Protein AF-A0A7S1ME91-F1 (afdb_monomer_lite)

Organism: Neobodo designis (NCBI:txid312471)

InterPro domains:
  IPR052744 Glycerol-3-phosphate O-acyltransferase [PTHR31605] (1-241)

Secondary structure (DSSP, 8-state):
-HHHHHHHHHTT----B--EEEEES-TTSTT--EEEEE---B---HHHHHHHHH-HHHHHHHHHHHHHHHHHTTS---SSHHHHHHHHHHHHHHSPTT----HHHHHHHHHHHHHHHHHTTT-HHHHHHHHHHHHHHHHHHHTT--HHHHHHHGGGB-TTS-B-HHHHHHHHHHHHHHHHHHHHHHHHHHHHHHHHHHHHHHHHHHHHHHHHT-TT-S--HHHHHHHHHHHHHHHHHHHHHH-

Radius of gyration: 26.15 Å; chains: 1; bounding box: 70×30×72 Å

pLDDT: mean 87.38, std 7.25, range [63.38, 95.81]

Sequence (243 aa):
VALFTLGAAERGVQAQIVPVGLTYFYGHKFRSRAHIEFGKPSFAPSHIVEKFTTDKRTATGDLLKILDTNLRSVTINVADWATLKFLHNFRRLYQPPGLLLETGHYLAITRRLANIIEDRAEEADLQEFRERVENYSDFCSALFVRDSQAATLSGLVDAQGRLSGVSLRLLCRRVAMLSVLTIVLLPFLCVCGPIGILCHVLAEAHAKTALSASSVKVVAADVKASYKMVLAFVIVPLVFAAV

Foldseek 3Di:
DLLVQLVCVLVVHWDKDWQKAKDWPCVLDDPGDIDIDIFDIDTQDPVLSVVCVVPVPVSSVVVVVVSVVRNLQRYQDADDPLLVVLLVQVLVVPDDPPDDDDPVVSVNSSSVVRVVCVVCVPPPVVVVVSVVSVVVVVVCVVVVHDPVCVVVVVVQAPPVRHGDPVNVVVVVVVVVVVVVVCVVCVVVCVLCVVLQVVLQVVLVVVQVVVVVVDPPDPGSSVSSVVSSVVSCVPVVVVSVVVD

Structure (mmCIF, N/CA/C/O backbone):
data_AF-A0A7S1ME91-F1
#
_entry.id   AF-A0A7S1ME91-F1
#
loop_
_atom_site.group_PDB
_atom_site.id
_atom_site.type_symbol
_atom_site.label_atom_id
_atom_site.label_alt_id
_atom_site.label_comp_id
_atom_site.label_asym_id
_atom_site.label_entity_id
_atom_site.label_seq_id
_atom_site.pdbx_PDB_ins_code
_atom_site.Cartn_x
_atom_site.Cartn_y
_atom_site.Cartn_z
_atom_site.occupancy
_atom_site.B_iso_or_equiv
_atom_site.auth_seq_id
_atom_site.auth_comp_id
_atom_site.auth_asym_id
_atom_site.auth_atom_id
_atom_site.pdbx_PDB_model_num
ATOM 1 N N . VAL A 1 1 ? -22.022 -2.150 12.278 1.00 86.56 1 VAL A N 1
ATOM 2 C CA . VAL A 1 1 ? -21.385 -3.104 13.221 1.00 86.56 1 VAL A CA 1
ATOM 3 C C . VAL A 1 1 ? -21.759 -2.775 14.658 1.00 86.56 1 VAL A C 1
ATOM 5 O O . VAL A 1 1 ? -22.554 -3.518 15.205 1.00 86.56 1 VAL A O 1
ATOM 8 N N . ALA A 1 2 ? -21.319 -1.639 15.219 1.00 90.38 2 ALA A N 1
ATOM 9 C CA . ALA A 1 2 ? -21.571 -1.278 16.624 1.00 90.38 2 ALA A CA 1
ATOM 10 C C . ALA A 1 2 ? -23.042 -1.414 17.073 1.00 90.38 2 ALA A C 1
ATOM 12 O O . ALA A 1 2 ? -23.319 -2.074 18.067 1.00 90.38 2 ALA A O 1
ATOM 13 N N . LEU A 1 3 ? -23.989 -0.876 16.298 1.00 92.88 3 LEU A N 1
ATOM 14 C CA . LEU A 1 3 ? -25.420 -0.938 16.624 1.00 92.88 3 LEU A CA 1
ATOM 15 C C . LEU A 1 3 ? -25.989 -2.370 16.604 1.00 92.88 3 LEU A C 1
ATOM 17 O O . LEU A 1 3 ? -26.820 -2.713 17.438 1.00 92.88 3 LEU A O 1
ATOM 21 N N . PHE A 1 4 ? -25.509 -3.221 15.690 1.00 93.38 4 PHE A N 1
ATOM 22 C CA . PHE A 1 4 ? -25.899 -4.633 15.640 1.00 93.38 4 PHE A CA 1
ATOM 23 C C . PHE A 1 4 ? -25.334 -5.408 16.828 1.00 93.38 4 PHE A C 1
ATOM 25 O O . PHE A 1 4 ? -26.048 -6.199 17.432 1.00 93.38 4 PHE A O 1
ATOM 32 N N . THR A 1 5 ? -24.074 -5.159 17.193 1.00 93.56 5 THR A N 1
ATOM 33 C CA . THR A 1 5 ? -23.442 -5.830 18.331 1.00 93.56 5 THR A CA 1
ATOM 34 C C . THR A 1 5 ? -24.097 -5.430 19.653 1.00 93.56 5 THR A C 1
ATOM 36 O O . THR A 1 5 ? -24.424 -6.307 20.446 1.00 93.56 5 THR A O 1
ATOM 39 N N . LEU A 1 6 ? -24.343 -4.134 19.877 1.00 93.31 6 LEU A N 1
ATOM 40 C CA . LEU A 1 6 ? -25.016 -3.655 21.091 1.00 93.31 6 LEU A CA 1
ATOM 41 C C . LEU A 1 6 ? -26.468 -4.136 21.157 1.00 93.31 6 LEU A C 1
ATOM 43 O O . LEU A 1 6 ? -26.893 -4.630 22.194 1.00 93.31 6 LEU A O 1
ATOM 47 N N . GLY A 1 7 ? -27.203 -4.085 20.042 1.00 92.75 7 GLY A N 1
ATOM 48 C CA . GLY A 1 7 ? -28.577 -4.588 19.989 1.00 92.75 7 GLY A CA 1
ATOM 49 C C . GLY A 1 7 ? -28.690 -6.108 20.172 1.00 92.75 7 GLY A C 1
ATOM 50 O O . GLY A 1 7 ? -29.702 -6.585 20.684 1.00 92.75 7 GLY A O 1
ATOM 51 N N . ALA A 1 8 ? -27.680 -6.882 19.766 1.00 93.31 8 ALA A N 1
ATOM 52 C CA . ALA A 1 8 ? -27.606 -8.310 20.073 1.00 93.31 8 ALA A CA 1
ATOM 53 C C . ALA A 1 8 ? -27.307 -8.539 21.564 1.00 93.31 8 ALA A C 1
ATOM 55 O O . ALA A 1 8 ? -27.987 -9.338 22.208 1.00 93.31 8 ALA A O 1
ATOM 56 N N . ALA A 1 9 ? -26.356 -7.785 22.125 1.00 92.38 9 ALA A N 1
ATOM 57 C CA . ALA A 1 9 ? -25.959 -7.898 23.525 1.00 92.38 9 ALA A CA 1
ATOM 58 C C . ALA A 1 9 ? -27.091 -7.516 24.496 1.00 92.38 9 ALA A C 1
ATOM 60 O O . ALA A 1 9 ? -27.285 -8.208 25.491 1.00 92.38 9 ALA A O 1
ATOM 61 N N . GLU A 1 10 ? -27.891 -6.494 24.171 1.00 91.75 10 GLU A N 1
ATOM 62 C CA . GLU A 1 10 ? -29.107 -6.106 24.912 1.00 91.75 10 GLU A CA 1
ATOM 63 C C . GLU A 1 10 ? -30.125 -7.260 25.003 1.00 91.75 10 GLU A C 1
ATOM 65 O O . GLU A 1 10 ? -30.831 -7.406 25.996 1.00 91.75 10 GLU A O 1
ATOM 70 N N . ARG A 1 11 ? -30.164 -8.131 23.987 1.00 92.75 11 ARG A N 1
ATOM 71 C CA . ARG A 1 11 ? -31.031 -9.321 23.930 1.00 92.75 11 ARG A CA 1
ATOM 72 C C . ARG A 1 11 ? -30.376 -10.577 24.520 1.00 92.75 11 ARG A C 1
ATOM 74 O O . ARG A 1 11 ? -30.881 -11.677 24.312 1.00 92.75 11 ARG A O 1
ATOM 81 N N . GLY A 1 12 ? -29.244 -10.436 25.209 1.00 90.69 12 GLY A N 1
ATOM 82 C CA . GLY A 1 12 ? -28.504 -11.548 25.811 1.00 90.69 12 GLY A CA 1
ATOM 83 C C . GLY A 1 12 ? -27.612 -12.333 24.842 1.00 90.69 12 GLY A C 1
ATOM 84 O O . GLY A 1 12 ? -27.066 -13.365 25.226 1.00 90.69 12 GLY A O 1
ATOM 85 N N . VAL A 1 13 ? -27.424 -11.864 23.602 1.00 92.94 13 VAL A N 1
ATOM 86 C CA . VAL A 1 13 ? -26.561 -12.518 22.604 1.00 92.94 13 VAL A CA 1
ATOM 87 C C . VAL A 1 13 ? -25.244 -11.756 22.470 1.00 92.94 13 VAL A C 1
ATOM 89 O O . VAL A 1 13 ? -25.184 -10.678 21.879 1.00 92.94 13 VAL A O 1
ATOM 92 N N . GLN A 1 14 ? -24.151 -12.327 22.978 1.00 90.00 14 GLN A N 1
ATOM 93 C CA . GLN A 1 14 ? -22.823 -11.726 22.832 1.00 90.00 14 GLN A CA 1
ATOM 94 C C . GLN A 1 14 ? -22.248 -11.989 21.434 1.00 90.00 14 GLN A C 1
ATOM 96 O O . GLN A 1 14 ? -21.797 -13.090 21.124 1.00 90.00 14 GLN A O 1
ATOM 101 N N . ALA A 1 15 ? -22.240 -10.960 20.585 1.00 91.69 15 ALA A N 1
ATOM 102 C CA . ALA A 1 15 ? -21.617 -11.029 19.267 1.00 91.69 15 ALA A CA 1
ATOM 103 C C . ALA A 1 15 ? -20.107 -10.757 19.353 1.00 91.69 15 ALA A C 1
ATOM 105 O O . ALA A 1 15 ? -19.679 -9.704 19.832 1.00 91.69 15 ALA A O 1
ATOM 106 N N . GLN A 1 16 ? -19.306 -11.695 18.848 1.00 93.44 16 GLN A N 1
ATOM 107 C CA . GLN A 1 16 ? -17.859 -11.541 18.736 1.00 93.44 16 GLN A CA 1
ATOM 108 C C . GLN A 1 16 ? -17.510 -10.654 17.534 1.00 93.44 16 GLN A C 1
ATOM 110 O O . GLN A 1 16 ? -17.995 -10.869 16.423 1.00 93.44 16 GLN A O 1
ATOM 115 N N . ILE A 1 17 ? -16.653 -9.658 17.749 1.00 94.69 17 ILE A N 1
ATOM 116 C CA . ILE A 1 17 ? -16.200 -8.718 16.724 1.00 94.69 17 ILE A CA 1
ATOM 117 C C . ILE A 1 17 ? -14.723 -8.971 16.441 1.00 94.69 17 ILE A C 1
ATOM 119 O O . ILE A 1 17 ? -13.888 -8.863 17.340 1.00 94.69 17 ILE A O 1
ATOM 123 N N . VAL A 1 18 ? -14.391 -9.264 15.184 1.00 95.81 18 VAL A N 1
ATOM 124 C CA . VAL A 1 18 ? -13.009 -9.465 14.731 1.00 95.81 18 VAL A CA 1
ATOM 125 C C . VAL A 1 18 ? -12.628 -8.319 13.791 1.00 95.81 18 VAL A C 1
ATOM 127 O O . VAL A 1 18 ? -13.266 -8.173 12.746 1.00 95.81 18 VAL A O 1
ATOM 130 N N . PRO A 1 19 ? -11.630 -7.482 14.131 1.00 95.31 19 PRO A N 1
ATOM 131 C CA . PRO A 1 19 ? -11.131 -6.470 13.209 1.00 95.31 19 PRO A CA 1
ATOM 132 C C . PRO A 1 19 ? -10.377 -7.156 12.064 1.00 95.31 19 PRO A C 1
ATOM 134 O O . PRO A 1 19 ? -9.552 -8.042 12.296 1.00 95.31 19 PRO A O 1
ATOM 137 N N . VAL A 1 20 ? -10.660 -6.744 10.829 1.00 95.38 20 VAL A N 1
ATOM 138 C CA . VAL A 1 20 ? -10.042 -7.314 9.626 1.00 95.38 20 VAL A CA 1
ATOM 139 C C . VAL A 1 20 ? -9.335 -6.208 8.858 1.00 95.38 20 VAL A C 1
ATOM 141 O O . VAL A 1 20 ? -9.966 -5.247 8.419 1.00 95.38 20 VAL A O 1
ATOM 144 N N . GLY A 1 21 ? -8.022 -6.353 8.703 1.00 93.25 21 GLY A N 1
ATOM 145 C CA . GLY A 1 21 ? -7.185 -5.484 7.886 1.00 93.25 21 GLY A CA 1
ATOM 146 C C . GLY A 1 21 ? -7.031 -6.061 6.484 1.00 93.25 21 GLY A C 1
ATOM 147 O O . GLY A 1 21 ? -6.711 -7.238 6.324 1.00 93.25 21 GLY A O 1
ATOM 148 N N . LEU A 1 22 ? -7.236 -5.232 5.461 1.00 92.69 22 LEU A N 1
ATOM 149 C CA . LEU A 1 22 ? -7.062 -5.612 4.061 1.00 92.69 22 LEU A CA 1
ATOM 150 C C . LEU A 1 22 ? -6.036 -4.689 3.408 1.00 92.69 22 LEU A C 1
ATOM 152 O O . LEU A 1 22 ? -6.291 -3.500 3.225 1.00 92.69 22 LEU A O 1
ATOM 156 N N . THR A 1 23 ? -4.881 -5.240 3.036 1.00 89.94 23 THR A N 1
ATOM 157 C CA . THR A 1 23 ? -3.809 -4.468 2.394 1.00 89.94 23 THR A CA 1
ATOM 158 C C . THR A 1 23 ? -3.590 -4.922 0.957 1.00 89.94 23 THR A C 1
ATOM 160 O O . THR A 1 23 ? -3.200 -6.063 0.703 1.00 89.94 23 THR A O 1
ATOM 163 N N . TYR A 1 24 ? -3.791 -4.005 0.010 1.00 88.00 24 TYR A N 1
ATOM 164 C CA . TYR A 1 24 ? -3.507 -4.217 -1.409 1.00 88.00 24 TYR A CA 1
ATOM 165 C C . TYR A 1 24 ? -2.111 -3.705 -1.769 1.00 88.00 24 TYR A C 1
ATOM 167 O O . TYR A 1 24 ? -1.823 -2.522 -1.609 1.00 88.00 24 TYR A O 1
ATOM 175 N N . PHE A 1 25 ? -1.259 -4.558 -2.343 1.00 81.88 25 PHE A N 1
ATOM 176 C CA . PHE A 1 25 ? 0.072 -4.124 -2.805 1.00 81.88 25 PHE A CA 1
ATOM 177 C C . PHE A 1 25 ? 0.004 -3.321 -4.104 1.00 8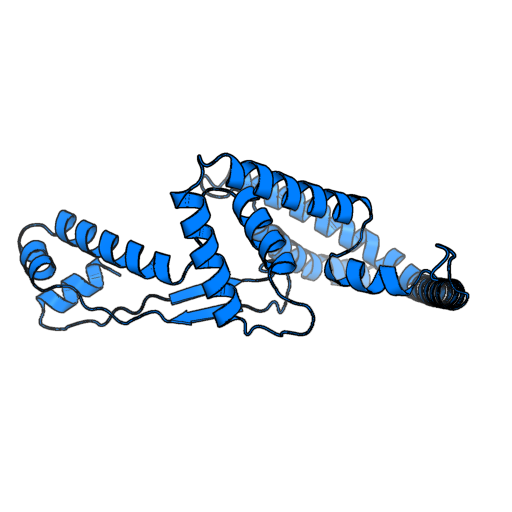1.88 25 PHE A C 1
ATOM 179 O O . PHE A 1 25 ? 0.740 -2.357 -4.295 1.00 81.88 25 PHE A O 1
ATOM 186 N N . TYR A 1 26 ? -0.879 -3.738 -5.014 1.00 80.50 26 TYR A N 1
ATOM 187 C CA . TYR A 1 26 ? -1.052 -3.119 -6.325 1.00 80.50 26 TYR A CA 1
ATOM 188 C C . TYR A 1 26 ? -2.531 -3.122 -6.710 1.00 80.50 26 TYR A C 1
ATOM 190 O O . TYR A 1 26 ? -2.913 -3.803 -7.655 1.00 80.50 26 TYR A O 1
ATOM 198 N N . GLY A 1 27 ? -3.367 -2.363 -5.993 1.00 77.56 27 GLY A N 1
ATOM 199 C CA . GLY A 1 27 ? -4.826 -2.371 -6.200 1.00 77.56 27 GLY A CA 1
ATOM 200 C C . GLY A 1 27 ? -5.276 -2.059 -7.637 1.00 77.56 27 GLY A C 1
ATOM 201 O O . GLY A 1 27 ? -6.333 -2.502 -8.061 1.00 77.56 27 GLY A O 1
ATOM 202 N N . HIS A 1 28 ? -4.443 -1.367 -8.419 1.00 72.38 28 HIS A N 1
ATOM 203 C CA . HIS A 1 28 ? -4.699 -1.056 -9.828 1.00 72.38 28 HIS A CA 1
ATOM 204 C C . HIS A 1 28 ? -4.291 -2.170 -10.812 1.00 72.38 28 HIS A C 1
ATOM 206 O O . HIS A 1 28 ? -4.584 -2.066 -12.001 1.00 72.38 28 HIS A O 1
ATOM 212 N N . LYS A 1 29 ? -3.568 -3.208 -10.366 1.00 73.62 29 LYS A N 1
ATOM 213 C CA . LYS A 1 29 ? -3.109 -4.304 -11.231 1.00 73.62 29 LYS A CA 1
ATOM 214 C C . LYS A 1 29 ? -4.049 -5.495 -11.122 1.00 73.62 29 LYS A C 1
ATOM 216 O O . LYS A 1 29 ? -4.361 -5.961 -10.025 1.00 73.62 29 LYS A O 1
ATOM 221 N N . PHE A 1 30 ? -4.439 -6.021 -12.279 1.00 69.81 30 PHE A N 1
ATOM 222 C CA . PHE A 1 30 ? -5.176 -7.273 -12.369 1.00 69.81 30 PHE A CA 1
ATOM 223 C C . PHE A 1 30 ? -4.350 -8.424 -11.773 1.00 69.81 30 PHE A C 1
ATOM 225 O O . PHE A 1 30 ? -3.136 -8.480 -11.976 1.00 69.81 30 PHE A O 1
ATOM 232 N N . ARG A 1 31 ? -5.004 -9.321 -11.019 1.00 79.94 31 ARG A N 1
ATOM 233 C CA . ARG A 1 31 ? -4.357 -10.413 -10.256 1.00 79.94 31 ARG A CA 1
ATOM 234 C C . ARG A 1 31 ? -3.262 -9.928 -9.299 1.00 79.94 31 ARG A C 1
ATOM 236 O O . ARG A 1 31 ? -2.255 -10.604 -9.086 1.00 79.94 31 ARG A O 1
ATOM 243 N N . SER A 1 32 ? -3.442 -8.740 -8.726 1.00 83.75 32 SER A N 1
ATOM 244 C CA . SER A 1 32 ? -2.576 -8.282 -7.649 1.00 83.75 32 SER A CA 1
ATOM 245 C C . SER A 1 32 ? -2.777 -9.112 -6.386 1.00 83.75 32 SER A C 1
ATOM 247 O O . SER A 1 32 ? -3.793 -9.774 -6.184 1.00 83.75 32 SER A O 1
ATOM 249 N N . ARG A 1 33 ? -1.759 -9.085 -5.528 1.00 87.00 33 ARG A N 1
ATOM 250 C CA . ARG A 1 33 ? -1.817 -9.724 -4.218 1.00 87.00 33 ARG A CA 1
ATOM 251 C C . ARG A 1 33 ? -2.511 -8.789 -3.234 1.00 87.00 33 ARG A C 1
ATOM 253 O O . ARG A 1 33 ? -2.236 -7.584 -3.229 1.00 87.00 33 ARG A O 1
ATOM 260 N N . ALA A 1 34 ? -3.340 -9.371 -2.382 1.00 90.44 34 ALA A N 1
ATOM 261 C CA . ALA A 1 34 ? -3.875 -8.739 -1.189 1.00 90.44 34 ALA A CA 1
ATOM 262 C C . ALA A 1 34 ? -3.467 -9.572 0.027 1.00 90.44 34 ALA A C 1
ATOM 264 O O . ALA A 1 34 ? -3.347 -10.794 -0.067 1.00 90.44 34 ALA A O 1
ATOM 265 N N . HIS A 1 35 ? -3.227 -8.905 1.147 1.00 92.06 35 HIS A N 1
ATOM 266 C CA . HIS A 1 35 ? -3.020 -9.551 2.433 1.00 92.06 35 HIS A CA 1
ATOM 267 C C . HIS A 1 35 ? -4.210 -9.256 3.339 1.00 92.06 35 HIS A C 1
ATOM 269 O O . HIS A 1 35 ? -4.652 -8.107 3.412 1.00 92.06 35 HIS A O 1
ATOM 275 N N . ILE A 1 36 ? -4.712 -10.299 3.996 1.00 94.50 36 ILE A N 1
ATOM 276 C CA . ILE A 1 36 ? -5.821 -10.227 4.944 1.00 94.50 36 ILE A CA 1
ATOM 277 C C . ILE A 1 36 ? -5.256 -10.581 6.313 1.00 94.50 36 ILE A C 1
ATOM 279 O O . ILE A 1 36 ? -4.719 -11.673 6.489 1.00 94.50 36 ILE A O 1
ATOM 283 N N . GLU A 1 37 ? -5.379 -9.661 7.261 1.00 93.06 37 GLU A N 1
ATOM 284 C CA . GLU A 1 37 ? -4.950 -9.851 8.644 1.00 93.06 37 GLU A CA 1
ATOM 285 C C . GLU A 1 37 ? -6.171 -9.812 9.564 1.00 93.06 37 GLU A C 1
ATOM 287 O O . GLU A 1 37 ? -6.984 -8.887 9.499 1.00 93.06 37 GLU A O 1
ATOM 292 N N . PHE A 1 38 ? -6.295 -10.819 10.426 1.00 94.69 38 PHE A N 1
ATOM 293 C CA . PHE A 1 38 ? -7.334 -10.890 11.448 1.00 94.69 38 PHE A CA 1
ATOM 294 C C . PHE A 1 38 ? -6.731 -10.471 12.785 1.00 94.69 38 PHE A C 1
ATOM 296 O O . PHE A 1 38 ? -5.775 -11.086 13.258 1.00 94.69 38 PHE A O 1
ATOM 303 N N . GLY A 1 39 ? -7.269 -9.415 13.389 1.00 92.62 39 GLY A N 1
ATOM 304 C CA . GLY A 1 39 ? -6.836 -8.984 14.713 1.00 92.62 39 GLY A CA 1
ATOM 305 C C . GLY A 1 39 ? -7.514 -9.773 15.830 1.00 92.62 39 GLY A C 1
ATOM 306 O O . GLY A 1 39 ? -8.241 -10.743 15.606 1.00 92.62 39 GLY A O 1
ATOM 307 N N . LYS A 1 40 ? -7.272 -9.346 17.072 1.00 94.06 40 LYS A N 1
ATOM 308 C CA . LYS A 1 40 ? -7.811 -10.032 18.249 1.00 94.06 40 LYS A CA 1
ATOM 309 C C . LYS A 1 40 ? -9.337 -9.887 18.307 1.00 94.06 40 LYS A C 1
ATOM 311 O O . LYS A 1 40 ? -9.831 -8.759 18.236 1.00 94.06 40 LYS A O 1
ATOM 316 N N . PRO A 1 41 ? -10.085 -10.991 18.470 1.00 94.62 41 PRO A N 1
ATOM 317 C CA . PRO A 1 41 ? -11.517 -10.915 18.700 1.00 94.62 41 PRO A CA 1
ATOM 318 C C . PRO A 1 41 ? -11.838 -10.133 19.978 1.00 94.62 41 PRO A C 1
ATOM 320 O O . PRO A 1 41 ? -11.145 -10.262 20.987 1.00 94.62 41 PRO A O 1
ATOM 323 N N . SER A 1 42 ? -12.907 -9.347 19.941 1.00 92.62 42 SER A N 1
ATOM 324 C CA . SER A 1 42 ? -13.379 -8.530 21.061 1.00 92.62 42 SER A CA 1
ATOM 325 C C . SER A 1 42 ? -14.898 -8.608 21.189 1.00 92.62 42 SER A C 1
ATOM 327 O O . SER A 1 42 ? -15.598 -8.911 20.224 1.00 92.62 42 SER A O 1
ATOM 329 N N . PHE A 1 43 ? -15.408 -8.340 22.387 1.00 93.38 43 PHE A N 1
ATOM 330 C CA . PHE A 1 43 ? -16.839 -8.291 22.682 1.00 93.38 43 PHE A CA 1
ATOM 331 C C . PHE A 1 43 ? -17.229 -6.876 23.109 1.00 93.38 43 PHE A C 1
ATOM 333 O O . PHE A 1 43 ? -16.370 -6.090 23.514 1.00 93.38 43 PHE A O 1
ATOM 340 N N . ALA A 1 44 ? -18.521 -6.549 23.035 1.00 92.06 44 ALA A N 1
ATOM 341 C CA . ALA A 1 44 ? -19.023 -5.308 23.615 1.00 92.06 44 ALA A CA 1
ATOM 342 C C . ALA A 1 44 ? -18.880 -5.361 25.151 1.00 92.06 44 ALA A C 1
ATOM 344 O O . ALA A 1 44 ? -19.411 -6.288 25.767 1.00 92.06 44 ALA A O 1
ATOM 345 N N . PRO A 1 45 ? -18.186 -4.397 25.785 1.00 93.25 45 PRO A N 1
ATOM 346 C CA . PRO A 1 45 ? -18.087 -4.338 27.239 1.00 93.25 45 PRO A CA 1
ATOM 347 C C . PRO A 1 45 ? -19.462 -4.149 27.892 1.00 93.25 45 PRO A C 1
ATOM 349 O O . PRO A 1 45 ? -20.262 -3.345 27.410 1.00 93.25 45 PRO A O 1
ATOM 352 N N . SER A 1 46 ? -19.713 -4.822 29.019 1.00 91.38 46 SER A N 1
ATOM 353 C CA . SER A 1 46 ? -21.000 -4.775 29.737 1.00 91.38 46 SER A CA 1
ATOM 354 C C . SER A 1 46 ? -21.457 -3.351 30.065 1.00 91.38 46 SER A C 1
ATOM 356 O O . SER A 1 46 ? -22.599 -2.999 29.791 1.00 91.38 46 SER A O 1
ATOM 358 N N . HIS A 1 47 ? -20.544 -2.491 30.525 1.00 92.31 47 HIS A N 1
ATOM 359 C CA . HIS A 1 47 ? -20.848 -1.092 30.846 1.00 92.31 47 HIS A CA 1
ATOM 360 C C . HIS A 1 47 ? -21.357 -0.275 29.641 1.00 92.31 47 HIS A C 1
ATOM 362 O O . HIS A 1 47 ? -22.147 0.650 29.808 1.00 92.31 47 HIS A O 1
ATOM 368 N N . ILE A 1 48 ? -20.932 -0.602 28.412 1.00 92.81 48 ILE A N 1
ATOM 369 C CA . ILE A 1 48 ? -21.422 0.065 27.191 1.00 92.81 48 ILE A CA 1
ATOM 370 C C . ILE A 1 48 ? -22.789 -0.495 26.792 1.00 92.81 48 ILE A C 1
ATOM 372 O O . ILE A 1 48 ? -23.638 0.252 26.310 1.00 92.81 48 ILE A O 1
ATOM 376 N N . VAL A 1 49 ? -23.017 -1.792 27.014 1.00 92.25 49 VAL A N 1
ATOM 377 C CA . VAL A 1 49 ? -24.316 -2.438 26.771 1.00 92.25 49 VAL A CA 1
ATOM 378 C C . VAL A 1 49 ? -25.382 -1.863 27.706 1.00 92.25 49 VAL A C 1
ATOM 380 O O . VAL A 1 49 ? -26.453 -1.494 27.242 1.00 92.25 49 VAL A O 1
ATOM 383 N N . GLU A 1 50 ? -25.072 -1.687 28.991 1.00 91.44 50 GLU A N 1
ATOM 384 C CA . GLU A 1 50 ? -25.969 -1.036 29.958 1.00 91.44 50 GLU A CA 1
ATOM 385 C C . GLU A 1 50 ? -26.274 0.413 29.562 1.00 91.44 50 GLU A C 1
ATOM 387 O O . GLU A 1 50 ? -27.426 0.850 29.575 1.00 91.44 50 GLU A O 1
ATOM 392 N N . LYS A 1 51 ? -25.247 1.151 29.126 1.00 90.50 51 LYS A N 1
ATOM 393 C CA . LYS A 1 51 ? -25.395 2.528 28.643 1.00 90.50 51 LYS A CA 1
ATOM 394 C C . LYS A 1 51 ? -26.250 2.614 27.376 1.00 90.50 51 LYS A C 1
ATOM 396 O O . LYS A 1 51 ? -26.927 3.619 27.185 1.00 90.50 51 LYS A O 1
ATOM 401 N N . PHE A 1 52 ? -26.260 1.580 26.534 1.00 92.00 52 PHE A N 1
ATOM 402 C CA . PHE A 1 52 ? -27.063 1.533 25.308 1.00 92.00 52 PHE A CA 1
ATOM 403 C C . PHE A 1 52 ? -28.571 1.504 25.586 1.00 92.00 52 PHE A C 1
ATOM 405 O O . PHE A 1 52 ? -29.335 2.067 24.800 1.00 92.00 52 PHE A O 1
ATOM 412 N N . THR A 1 53 ? -28.992 0.921 26.712 1.00 87.50 53 THR A N 1
ATOM 413 C CA . THR A 1 53 ? -30.397 0.917 27.152 1.00 87.50 53 THR A CA 1
ATOM 414 C C . THR A 1 53 ? -30.894 2.333 27.454 1.00 87.50 53 THR A C 1
ATOM 416 O O . THR A 1 53 ? -32.028 2.675 27.121 1.00 87.50 53 THR A O 1
ATOM 419 N N . THR A 1 54 ? -30.036 3.175 28.038 1.00 90.50 54 THR A N 1
ATOM 420 C CA . THR A 1 54 ? -30.376 4.552 28.433 1.00 90.50 54 THR A CA 1
ATOM 421 C C . THR A 1 54 ? -30.125 5.558 27.307 1.00 90.50 54 THR A C 1
ATOM 423 O O . THR A 1 54 ? -30.992 6.371 26.996 1.00 90.50 54 THR A O 1
ATOM 426 N N . ASP A 1 55 ? -28.953 5.502 26.671 1.00 92.50 55 ASP A N 1
ATOM 427 C CA . ASP A 1 55 ? -28.562 6.381 25.569 1.00 92.50 55 ASP A CA 1
ATOM 428 C C . ASP A 1 55 ? -27.843 5.602 24.459 1.00 92.50 55 ASP A C 1
ATOM 430 O O . ASP A 1 55 ? -26.628 5.367 24.458 1.00 92.50 55 ASP A O 1
ATOM 434 N N . LYS A 1 56 ? -28.629 5.261 23.437 1.00 92.38 56 LYS A N 1
ATOM 435 C CA . LYS A 1 56 ? -28.162 4.522 22.262 1.00 92.38 56 LYS A CA 1
ATOM 436 C C . LYS A 1 56 ? -27.062 5.256 21.502 1.00 92.38 56 LYS A C 1
ATOM 438 O O . LYS A 1 56 ? -26.178 4.603 20.939 1.00 92.38 56 LYS A O 1
ATOM 443 N N . ARG A 1 57 ? -27.100 6.592 21.441 1.00 92.12 57 ARG A N 1
ATOM 444 C CA . ARG A 1 57 ? -26.179 7.368 20.599 1.00 92.12 57 ARG A CA 1
ATOM 445 C C . ARG A 1 57 ? -24.791 7.410 21.222 1.00 92.12 57 ARG A C 1
ATOM 447 O O . ARG A 1 57 ? -23.819 7.120 20.522 1.00 92.12 57 ARG A O 1
ATOM 454 N N . THR A 1 58 ? -24.690 7.730 22.511 1.00 93.50 58 THR A N 1
ATOM 455 C CA . THR A 1 58 ? -23.382 7.789 23.182 1.00 93.50 58 THR A CA 1
ATOM 456 C C . THR A 1 58 ? -22.753 6.410 23.325 1.00 93.50 58 THR A C 1
ATOM 458 O O . THR A 1 58 ? -21.581 6.262 22.988 1.00 93.50 58 THR A O 1
ATOM 461 N N . ALA A 1 59 ? -23.523 5.378 23.685 1.00 93.25 59 ALA A N 1
ATOM 462 C CA . ALA A 1 59 ? -23.013 4.008 23.757 1.00 93.25 59 ALA A CA 1
ATOM 463 C C . ALA A 1 59 ? -22.479 3.501 22.404 1.00 93.25 59 ALA A C 1
ATOM 465 O O . ALA A 1 59 ? -21.411 2.890 22.336 1.00 93.25 59 ALA A O 1
ATOM 466 N N . THR A 1 60 ? -23.178 3.810 21.304 1.00 94.50 60 THR A N 1
ATOM 467 C CA . THR A 1 60 ? -22.694 3.479 19.954 1.00 94.50 60 THR A CA 1
ATOM 468 C C . THR A 1 60 ? -21.390 4.214 19.638 1.00 94.50 60 THR A C 1
ATOM 470 O O . THR A 1 60 ? -20.473 3.609 19.086 1.00 94.50 60 THR A O 1
ATOM 473 N N . GLY A 1 61 ? -21.287 5.496 20.000 1.00 95.06 61 GLY A N 1
ATOM 474 C CA . GLY A 1 61 ? -20.066 6.285 19.823 1.00 95.06 61 GLY A CA 1
ATOM 475 C C . GLY A 1 61 ? -18.875 5.728 20.608 1.00 95.06 61 GLY A C 1
ATOM 476 O O . GLY A 1 61 ? -17.776 5.635 20.064 1.00 95.06 61 GLY A O 1
ATOM 477 N N . ASP A 1 62 ? -19.095 5.301 21.850 1.00 94.94 62 ASP A N 1
ATOM 478 C CA . ASP A 1 62 ? -18.048 4.730 22.700 1.00 94.94 62 ASP A CA 1
ATOM 479 C C . ASP A 1 62 ? -17.561 3.375 22.163 1.00 94.94 62 ASP A C 1
ATOM 481 O O . ASP A 1 62 ? -16.353 3.157 22.051 1.00 94.94 62 ASP A O 1
ATOM 485 N N . LEU A 1 63 ? -18.472 2.499 21.715 1.00 94.81 63 LEU A N 1
ATOM 486 C CA . LEU A 1 63 ? -18.075 1.247 21.063 1.00 94.81 63 LEU A CA 1
ATOM 487 C C . LEU A 1 63 ? -17.327 1.503 19.747 1.00 94.81 63 LEU A C 1
ATOM 489 O O . LEU A 1 63 ? -16.354 0.812 19.455 1.00 94.81 63 LEU A O 1
ATOM 493 N N . LEU A 1 64 ? -17.742 2.496 18.953 1.00 95.62 64 LEU A N 1
ATOM 494 C CA . LEU A 1 64 ? -17.051 2.847 17.709 1.00 95.62 64 LEU A CA 1
ATOM 495 C C . LEU A 1 64 ? -15.604 3.292 17.947 1.00 95.62 64 LEU A C 1
ATOM 497 O O . LEU A 1 64 ? -14.746 2.915 17.157 1.00 95.62 64 LEU A O 1
ATOM 501 N N . LYS A 1 65 ? -15.307 4.012 19.035 1.00 95.19 65 LYS A N 1
ATOM 502 C CA . LYS A 1 65 ? -13.923 4.383 19.394 1.00 95.19 65 LYS A CA 1
ATOM 503 C C . LYS A 1 65 ? -13.053 3.157 19.686 1.00 95.19 65 LYS A C 1
ATOM 505 O O . LYS A 1 65 ? -11.910 3.087 19.236 1.00 95.19 65 LYS A O 1
ATOM 510 N N . ILE A 1 66 ? -13.606 2.170 20.395 1.00 94.38 66 ILE A N 1
ATOM 511 C CA . ILE A 1 66 ? -12.918 0.895 20.658 1.00 94.38 66 ILE A CA 1
ATOM 512 C C . ILE A 1 66 ? -12.657 0.159 19.340 1.00 94.38 66 ILE A C 1
ATOM 514 O O . ILE A 1 66 ? -11.548 -0.319 19.099 1.00 94.38 66 ILE A O 1
ATOM 518 N N . LEU A 1 67 ? -13.662 0.096 18.463 1.00 94.88 67 LEU A N 1
ATOM 519 C CA . LEU A 1 67 ? -13.523 -0.541 17.154 1.00 94.88 67 LEU A CA 1
ATOM 520 C C . LEU A 1 67 ? -12.512 0.175 16.256 1.00 94.88 67 LEU A C 1
ATOM 522 O O . LEU A 1 67 ? -11.758 -0.506 15.567 1.00 94.88 67 LEU A O 1
ATOM 526 N N . ASP A 1 68 ? -12.453 1.507 16.290 1.00 94.06 68 ASP A N 1
ATOM 527 C CA . ASP A 1 68 ? -11.449 2.294 15.566 1.00 94.06 68 ASP A CA 1
ATOM 528 C C . ASP A 1 68 ? -10.031 1.944 16.034 1.00 94.06 68 ASP A C 1
ATOM 530 O O . ASP A 1 68 ? -9.171 1.622 15.218 1.00 94.06 68 ASP A O 1
ATOM 534 N N . THR A 1 69 ? -9.808 1.875 17.349 1.00 93.19 69 THR A N 1
ATOM 535 C CA . THR A 1 69 ? -8.506 1.482 17.918 1.00 93.19 69 THR A CA 1
ATOM 536 C C . THR A 1 69 ? -8.120 0.057 17.505 1.00 93.19 69 THR A C 1
ATOM 538 O O . THR A 1 69 ? -6.986 -0.201 17.094 1.00 93.19 69 THR A O 1
ATOM 541 N N . ASN A 1 70 ? -9.079 -0.873 17.536 1.00 93.75 70 ASN A N 1
ATOM 542 C CA . ASN A 1 70 ? -8.862 -2.252 17.101 1.00 93.75 70 ASN A CA 1
ATOM 543 C C . ASN A 1 70 ? -8.558 -2.344 15.597 1.00 93.75 70 ASN A C 1
ATOM 545 O O . ASN A 1 70 ? -7.688 -3.120 15.200 1.00 93.75 70 ASN A O 1
ATOM 549 N N . LEU A 1 71 ? -9.227 -1.553 14.755 1.00 93.06 71 LEU A N 1
ATOM 550 C CA . LEU A 1 71 ? -8.953 -1.499 13.317 1.00 93.06 71 LEU A CA 1
ATOM 551 C C . LEU A 1 71 ? -7.584 -0.887 13.024 1.00 93.06 71 LEU A C 1
ATOM 553 O O . LEU A 1 71 ? -6.839 -1.450 12.224 1.00 93.06 71 LEU A O 1
ATOM 557 N N . ARG A 1 72 ? -7.204 0.184 13.729 1.00 91.62 72 ARG A N 1
ATOM 558 C CA . ARG A 1 72 ? -5.878 0.804 13.600 1.00 91.62 72 ARG A CA 1
ATOM 559 C C . ARG A 1 72 ? -4.743 -0.173 13.873 1.00 91.62 72 ARG A C 1
ATOM 561 O O . ARG A 1 72 ? -3.679 -0.052 13.276 1.00 91.62 72 ARG A O 1
ATOM 568 N N . SER A 1 73 ? -4.978 -1.175 14.723 1.00 90.50 73 SER A N 1
ATOM 569 C CA . SER A 1 73 ? -3.986 -2.215 14.991 1.00 90.50 73 SER A CA 1
ATOM 570 C C . SER A 1 73 ? -3.682 -3.098 13.777 1.00 90.50 73 SER A C 1
ATOM 572 O O . SER A 1 73 ? -2.568 -3.600 13.692 1.00 90.50 73 SER A O 1
ATOM 574 N N . VAL A 1 74 ? -4.615 -3.267 12.829 1.00 92.06 74 VAL A N 1
ATOM 575 C CA . VAL A 1 74 ? -4.481 -4.135 11.637 1.00 92.06 74 VAL A CA 1
ATOM 576 C C . VAL A 1 74 ? -4.350 -3.356 10.322 1.00 92.06 74 VAL A C 1
ATOM 578 O O . VAL A 1 74 ? -4.171 -3.957 9.264 1.00 92.06 74 VAL A O 1
ATOM 581 N N . THR A 1 75 ? -4.408 -2.024 10.364 1.00 91.94 75 THR A N 1
ATOM 582 C CA . THR A 1 75 ? -4.250 -1.143 9.197 1.00 91.94 75 THR A CA 1
ATOM 583 C C . THR A 1 75 ? -2.980 -0.303 9.291 1.00 91.94 75 THR A C 1
ATOM 585 O O . THR A 1 75 ? -2.450 -0.055 10.370 1.00 91.94 75 THR A O 1
ATOM 588 N N . ILE A 1 76 ? -2.470 0.145 8.141 1.00 90.44 76 ILE A N 1
ATOM 589 C CA . ILE A 1 76 ? -1.415 1.164 8.086 1.00 90.44 76 ILE A CA 1
ATOM 590 C C . ILE A 1 76 ? -2.116 2.520 8.053 1.00 90.44 76 ILE A C 1
ATOM 592 O O . ILE A 1 76 ? -2.788 2.834 7.071 1.00 90.44 76 ILE A O 1
ATOM 596 N N . ASN A 1 77 ? -1.969 3.296 9.123 1.00 89.25 77 ASN A N 1
ATOM 597 C CA . ASN A 1 77 ? -2.580 4.614 9.254 1.00 89.25 77 ASN A CA 1
ATOM 598 C C . ASN A 1 77 ? -1.479 5.659 9.119 1.00 89.25 77 ASN A C 1
ATOM 600 O O . ASN A 1 77 ? -0.494 5.616 9.846 1.00 89.25 77 ASN A O 1
ATOM 604 N N . VAL A 1 78 ? -1.628 6.543 8.140 1.00 90.19 78 VAL A N 1
ATOM 605 C CA . VAL A 1 78 ? -0.695 7.633 7.849 1.00 90.19 78 VAL A CA 1
ATOM 606 C C . VAL A 1 78 ? -1.496 8.841 7.392 1.00 90.19 78 VAL A C 1
ATOM 608 O O . VAL A 1 78 ? -2.525 8.680 6.733 1.00 90.19 78 VAL A O 1
ATOM 611 N N . ALA A 1 79 ? -1.028 10.037 7.742 1.00 86.56 79 ALA A N 1
ATOM 612 C CA . ALA A 1 79 ? -1.727 11.282 7.436 1.00 86.56 79 ALA A CA 1
ATOM 613 C C . ALA A 1 79 ? -1.759 11.585 5.928 1.00 86.56 79 ALA A C 1
ATOM 615 O O . ALA A 1 79 ? -2.758 12.079 5.407 1.00 86.56 79 ALA A O 1
ATOM 616 N N . ASP A 1 80 ? -0.675 11.269 5.219 1.00 88.44 80 ASP A N 1
ATOM 617 C CA . ASP A 1 80 ? -0.450 11.692 3.842 1.00 88.44 80 ASP A CA 1
ATOM 618 C C . ASP A 1 80 ? 0.254 10.624 2.988 1.00 88.44 80 ASP A C 1
ATOM 620 O O . ASP A 1 80 ? 0.894 9.678 3.463 1.00 88.44 80 ASP A O 1
ATOM 624 N N . TRP A 1 81 ? 0.141 10.790 1.668 1.00 86.31 81 TRP A N 1
ATOM 625 C CA . TRP A 1 81 ? 0.741 9.870 0.704 1.00 86.31 81 TRP A CA 1
ATOM 626 C C . TRP A 1 81 ? 2.274 9.937 0.689 1.00 86.31 81 TRP A C 1
ATOM 628 O O . TRP A 1 81 ? 2.916 8.921 0.409 1.00 86.31 81 TRP A O 1
ATOM 638 N N . ALA A 1 82 ? 2.874 11.092 1.000 1.00 88.31 82 ALA A N 1
ATOM 639 C CA . ALA A 1 82 ? 4.329 11.215 1.031 1.00 88.31 82 ALA A CA 1
ATOM 640 C C . ALA A 1 82 ? 4.913 10.402 2.193 1.00 88.31 82 ALA A C 1
ATOM 642 O O . ALA A 1 82 ? 5.852 9.637 1.976 1.00 88.31 82 ALA A O 1
ATOM 643 N N . THR A 1 83 ? 4.286 10.435 3.371 1.00 90.25 83 THR A N 1
ATOM 644 C CA . THR A 1 83 ? 4.652 9.558 4.497 1.00 90.25 83 THR A CA 1
ATOM 645 C C . THR A 1 83 ? 4.504 8.079 4.138 1.00 90.25 83 THR A C 1
ATOM 647 O O . THR A 1 83 ? 5.398 7.281 4.427 1.00 90.25 83 THR A O 1
ATOM 650 N N . LEU A 1 84 ? 3.448 7.688 3.412 1.00 89.94 84 LEU A N 1
ATOM 651 C CA . LEU A 1 84 ? 3.318 6.310 2.915 1.00 89.94 84 LEU A CA 1
ATOM 652 C C . LEU A 1 84 ? 4.450 5.920 1.946 1.00 89.94 84 LEU A C 1
ATOM 654 O O . LEU A 1 84 ? 4.977 4.804 2.013 1.00 89.94 84 LEU A O 1
ATOM 658 N N . LYS A 1 85 ? 4.829 6.823 1.029 1.00 89.56 85 LYS A N 1
ATOM 659 C CA . LYS A 1 85 ? 5.945 6.623 0.087 1.00 89.56 85 LYS A CA 1
ATOM 660 C C . LYS A 1 85 ? 7.262 6.466 0.850 1.00 89.56 85 LYS A C 1
ATOM 662 O O . LYS A 1 85 ? 8.000 5.517 0.575 1.00 89.56 85 LYS A O 1
ATOM 667 N N . PHE A 1 86 ? 7.518 7.328 1.833 1.00 91.81 86 PHE A N 1
ATOM 668 C CA . PHE A 1 86 ? 8.685 7.248 2.709 1.00 91.81 86 PHE A CA 1
ATOM 669 C C . PHE A 1 86 ? 8.754 5.900 3.436 1.00 91.81 86 PHE A C 1
ATOM 671 O O . PHE A 1 86 ? 9.755 5.199 3.300 1.00 91.81 86 PHE A O 1
ATOM 678 N N . LEU A 1 87 ? 7.674 5.471 4.099 1.00 91.38 87 LEU A N 1
ATOM 679 C CA . LEU A 1 87 ? 7.595 4.168 4.774 1.00 91.38 87 LEU A CA 1
ATOM 680 C C . LEU A 1 87 ? 7.957 3.005 3.840 1.00 91.38 87 LEU A C 1
ATOM 682 O O . LEU A 1 87 ? 8.699 2.091 4.211 1.00 91.38 87 LEU A O 1
ATOM 686 N N . HIS A 1 88 ? 7.444 3.027 2.607 1.00 87.94 88 HIS A N 1
ATOM 687 C CA . HIS A 1 88 ? 7.748 2.003 1.612 1.00 87.94 88 HIS A CA 1
ATOM 688 C C . HIS A 1 88 ? 9.211 2.008 1.159 1.00 87.94 88 HIS A C 1
ATOM 690 O O . HIS A 1 88 ? 9.748 0.927 0.903 1.00 87.94 88 HIS A O 1
ATOM 696 N N . ASN A 1 89 ? 9.830 3.183 1.044 1.00 89.00 89 ASN A N 1
ATOM 697 C CA . ASN A 1 89 ? 11.227 3.342 0.647 1.00 89.00 89 ASN A CA 1
ATOM 698 C C . ASN A 1 89 ? 12.179 2.956 1.777 1.00 89.00 89 ASN A C 1
ATOM 700 O O . ASN A 1 89 ? 13.022 2.081 1.586 1.00 89.00 89 ASN A O 1
ATOM 704 N N . PHE A 1 90 ? 11.980 3.524 2.966 1.00 89.56 90 PHE A N 1
ATOM 705 C CA . PHE A 1 90 ? 12.756 3.212 4.162 1.00 89.56 90 PHE A CA 1
ATOM 706 C C . PHE A 1 90 ? 12.802 1.711 4.422 1.00 89.56 90 PHE A C 1
ATOM 708 O O . PHE A 1 90 ? 13.865 1.137 4.628 1.00 89.56 90 PHE A O 1
ATOM 715 N N . ARG A 1 91 ? 11.647 1.044 4.353 1.00 85.19 91 ARG A N 1
ATOM 716 C CA . ARG A 1 91 ? 11.550 -0.397 4.591 1.00 85.19 91 ARG A CA 1
ATOM 717 C C . ARG A 1 91 ? 12.480 -1.213 3.692 1.00 85.19 91 ARG A C 1
ATOM 719 O O . ARG A 1 91 ? 12.987 -2.235 4.142 1.00 85.19 91 ARG A O 1
ATOM 726 N N . ARG A 1 92 ? 12.672 -0.809 2.431 1.00 81.38 92 ARG A N 1
ATOM 727 C CA . ARG A 1 92 ? 13.572 -1.517 1.503 1.00 81.38 92 ARG A CA 1
ATOM 728 C C . ARG A 1 92 ? 15.031 -1.371 1.918 1.00 81.38 92 ARG A C 1
ATOM 730 O O . ARG A 1 92 ? 15.765 -2.341 1.818 1.00 81.38 92 ARG A O 1
ATOM 737 N N . LEU A 1 93 ? 15.396 -0.200 2.436 1.00 86.38 93 LEU A N 1
ATOM 738 C CA . LEU A 1 93 ? 16.732 0.089 2.955 1.00 86.38 93 LEU A CA 1
ATOM 739 C C . LEU A 1 93 ? 16.999 -0.584 4.306 1.00 86.38 93 LEU A C 1
ATOM 741 O O . LEU A 1 93 ? 18.121 -0.986 4.584 1.00 86.38 93 LEU A O 1
ATOM 745 N N . TYR A 1 94 ? 15.969 -0.712 5.143 1.00 86.19 94 TYR A N 1
ATOM 746 C CA . TYR A 1 94 ? 16.075 -1.334 6.462 1.00 86.19 94 TYR A CA 1
ATOM 747 C C . TYR A 1 94 ? 16.249 -2.859 6.388 1.00 86.19 94 TYR A C 1
ATOM 749 O O . TYR A 1 94 ? 16.876 -3.463 7.256 1.00 86.19 94 TYR A O 1
ATOM 757 N N . GLN A 1 95 ? 15.678 -3.504 5.368 1.00 84.31 95 GLN A N 1
ATOM 758 C CA . GLN A 1 95 ? 15.748 -4.953 5.215 1.00 84.31 95 GLN A CA 1
ATOM 759 C C . GLN A 1 95 ? 17.152 -5.380 4.748 1.00 84.31 95 GLN A C 1
ATOM 761 O O . GLN A 1 95 ? 17.578 -4.968 3.668 1.00 84.31 95 GLN A O 1
ATOM 766 N N . PRO A 1 96 ? 17.866 -6.240 5.499 1.00 81.56 96 PRO A N 1
ATOM 767 C CA . PRO A 1 96 ? 19.187 -6.691 5.089 1.00 81.56 96 PRO A CA 1
ATOM 768 C C . PRO A 1 96 ? 19.111 -7.538 3.808 1.00 81.56 96 PRO A C 1
ATOM 770 O O . PRO A 1 96 ? 18.132 -8.271 3.599 1.00 81.56 96 PRO A O 1
ATOM 773 N N . PRO A 1 97 ? 20.144 -7.484 2.948 1.00 78.56 97 PRO A N 1
ATOM 774 C CA . PRO A 1 97 ? 20.178 -8.271 1.724 1.00 78.56 97 PRO A CA 1
ATOM 775 C C . PRO A 1 97 ? 20.155 -9.772 2.048 1.00 78.56 97 PRO A C 1
ATOM 777 O O . PRO A 1 97 ? 20.877 -10.244 2.920 1.00 78.56 97 PRO A O 1
ATOM 780 N N . GLY A 1 98 ? 19.314 -10.530 1.340 1.00 78.25 98 GLY A N 1
ATOM 781 C CA . GLY A 1 98 ? 19.199 -11.988 1.492 1.00 78.25 98 GLY A CA 1
ATOM 782 C C . GLY A 1 98 ? 18.168 -12.467 2.521 1.00 78.25 98 GLY A C 1
ATOM 783 O O . GLY A 1 98 ? 17.811 -13.643 2.503 1.00 78.25 98 GLY A O 1
ATOM 784 N N . LEU A 1 99 ? 17.619 -11.582 3.360 1.00 84.19 99 LEU A N 1
ATOM 785 C CA . LEU A 1 99 ? 16.501 -11.929 4.239 1.00 84.19 99 LEU A CA 1
ATOM 786 C C . LEU A 1 99 ? 15.181 -11.772 3.482 1.00 84.19 99 LEU A C 1
ATOM 788 O O . LEU A 1 99 ? 14.871 -10.681 3.012 1.00 84.19 99 LEU A O 1
ATOM 792 N N . LEU A 1 100 ? 14.369 -12.825 3.392 1.00 82.12 100 LEU A N 1
ATOM 793 C CA . LEU A 1 100 ? 13.006 -12.739 2.861 1.00 82.12 100 LEU A CA 1
ATOM 794 C C . LEU A 1 100 ? 12.015 -12.631 4.019 1.00 82.12 100 LEU A C 1
ATOM 796 O O . LEU A 1 100 ? 11.818 -13.582 4.768 1.00 82.12 100 LEU A O 1
ATOM 800 N N . LEU A 1 101 ? 11.386 -11.466 4.161 1.00 84.12 101 LEU A N 1
ATOM 801 C CA . LEU A 1 101 ? 10.328 -11.259 5.145 1.00 84.12 101 LEU A CA 1
ATOM 802 C C . LEU A 1 101 ? 8.984 -11.746 4.601 1.00 84.12 101 LEU A C 1
ATOM 804 O O . LEU A 1 101 ? 8.593 -11.404 3.481 1.00 84.12 101 LEU A O 1
ATOM 808 N N . GLU A 1 102 ? 8.247 -12.493 5.422 1.00 88.62 102 GLU A N 1
ATOM 809 C CA . GLU A 1 102 ? 6.848 -12.795 5.139 1.00 88.62 102 GLU A CA 1
ATOM 810 C C . GLU A 1 102 ? 6.009 -11.507 5.140 1.00 88.62 102 GLU A C 1
ATOM 812 O O . GLU A 1 102 ? 6.319 -10.516 5.808 1.00 88.62 102 GLU A O 1
ATOM 817 N N . THR A 1 103 ? 4.906 -11.527 4.396 1.00 87.44 103 THR A N 1
ATOM 818 C CA . THR A 1 103 ? 4.019 -10.372 4.238 1.00 87.44 103 THR A CA 1
ATOM 819 C C . THR A 1 103 ? 3.440 -9.868 5.570 1.00 87.44 103 THR A C 1
ATOM 821 O O . THR A 1 103 ? 3.327 -8.659 5.762 1.00 87.44 103 THR A O 1
ATOM 824 N N . GLY A 1 104 ? 3.129 -10.756 6.518 1.00 88.25 104 GLY A N 1
ATOM 825 C CA . GLY A 1 104 ? 2.652 -10.342 7.844 1.00 88.25 104 GLY A CA 1
ATOM 826 C C . GLY A 1 104 ? 3.709 -9.547 8.621 1.00 88.25 104 GLY A C 1
ATOM 827 O O . GLY A 1 104 ? 3.438 -8.454 9.121 1.00 88.25 104 GLY A O 1
ATOM 828 N N . HIS A 1 105 ? 4.954 -10.039 8.644 1.00 88.88 105 HIS A N 1
ATOM 829 C CA . HIS A 1 105 ? 6.080 -9.341 9.274 1.00 88.88 105 HIS A CA 1
ATOM 830 C C . HIS A 1 105 ? 6.372 -7.997 8.605 1.00 88.88 105 HIS A C 1
ATOM 832 O O . HIS A 1 105 ? 6.598 -7.002 9.294 1.00 88.88 105 HIS A O 1
ATOM 838 N N . TYR A 1 106 ? 6.288 -7.949 7.274 1.00 87.25 106 TYR A N 1
ATOM 839 C CA . TYR A 1 106 ? 6.367 -6.710 6.505 1.00 87.25 106 TYR A CA 1
ATOM 840 C C . TYR A 1 106 ? 5.369 -5.667 7.028 1.00 87.25 106 TYR A C 1
ATOM 842 O O . TYR A 1 106 ? 5.754 -4.531 7.306 1.00 87.25 106 TYR A O 1
ATOM 850 N N . LEU A 1 107 ? 4.098 -6.049 7.198 1.00 90.06 107 LEU A N 1
ATOM 851 C CA . LEU A 1 107 ? 3.042 -5.109 7.580 1.00 90.06 107 LEU A CA 1
ATOM 852 C C . LEU A 1 107 ? 3.186 -4.686 9.037 1.00 90.06 107 LEU A C 1
ATOM 854 O O . LEU A 1 107 ? 2.915 -3.536 9.375 1.00 90.06 107 LEU A O 1
ATOM 858 N N . ALA A 1 108 ? 3.633 -5.593 9.905 1.00 89.62 108 ALA A N 1
ATOM 859 C CA . ALA A 1 108 ? 3.922 -5.283 11.300 1.00 89.62 108 ALA A CA 1
ATOM 860 C C . ALA A 1 108 ? 5.038 -4.234 11.438 1.00 89.62 108 ALA A C 1
ATOM 862 O O . ALA A 1 108 ? 4.883 -3.280 12.199 1.00 89.62 108 ALA A O 1
ATOM 863 N N . ILE A 1 109 ? 6.131 -4.364 10.676 1.00 90.44 109 ILE A N 1
ATOM 864 C CA . ILE A 1 109 ? 7.231 -3.384 10.680 1.00 90.44 109 ILE A CA 1
ATOM 865 C C . ILE A 1 109 ? 6.742 -2.028 10.169 1.00 90.44 109 ILE A C 1
ATOM 867 O O . ILE A 1 109 ? 6.998 -1.010 10.806 1.00 90.44 109 ILE A O 1
ATOM 871 N N . THR A 1 110 ? 6.000 -2.003 9.056 1.00 91.12 110 THR A N 1
ATOM 872 C CA . THR A 1 110 ? 5.472 -0.747 8.500 1.00 91.12 110 THR A CA 1
ATOM 873 C C . THR A 1 110 ? 4.525 -0.037 9.467 1.00 91.12 110 THR A C 1
ATOM 875 O O . THR A 1 110 ? 4.648 1.171 9.629 1.00 91.12 110 THR A O 1
ATOM 878 N N . ARG A 1 111 ? 3.635 -0.765 10.155 1.00 91.44 111 ARG A N 1
ATOM 879 C CA . ARG A 1 111 ? 2.744 -0.191 11.181 1.00 91.44 111 ARG A CA 1
ATOM 880 C C . ARG A 1 111 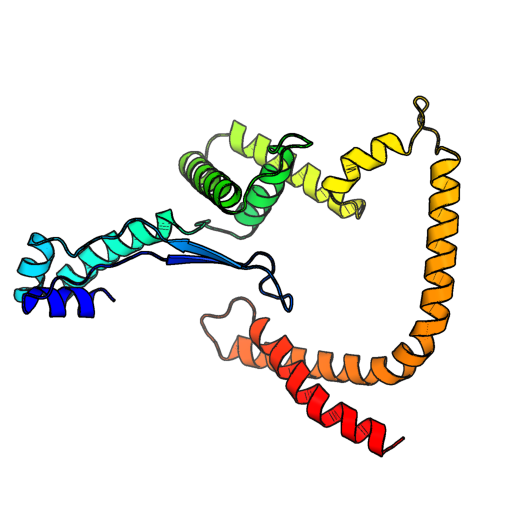? 3.517 0.403 12.356 1.00 91.44 111 ARG A C 1
ATOM 882 O O . ARG A 1 111 ? 3.254 1.529 12.751 1.00 91.44 111 ARG A O 1
ATOM 889 N N . ARG A 1 112 ? 4.497 -0.332 12.894 1.00 90.50 112 ARG A N 1
ATOM 890 C CA . ARG A 1 112 ? 5.331 0.161 14.005 1.00 90.50 112 ARG A CA 1
ATOM 891 C C . ARG A 1 112 ? 6.085 1.426 13.621 1.00 90.50 112 ARG A C 1
ATOM 893 O O . ARG A 1 112 ? 6.139 2.359 14.409 1.00 90.50 112 ARG A O 1
ATOM 900 N N . LEU A 1 113 ? 6.637 1.456 12.413 1.00 89.62 113 LEU A N 1
ATOM 901 C CA . LEU A 1 113 ? 7.341 2.625 11.914 1.00 89.62 113 LEU A CA 1
ATOM 902 C C . LEU A 1 113 ? 6.399 3.813 11.687 1.00 89.62 113 LEU A C 1
ATOM 904 O O . LEU A 1 113 ? 6.778 4.931 12.004 1.00 89.62 113 LEU A O 1
ATOM 908 N N . ALA A 1 114 ? 5.184 3.575 11.184 1.00 91.75 114 ALA A N 1
ATOM 909 C CA . ALA A 1 114 ? 4.176 4.623 11.038 1.00 91.75 114 ALA A CA 1
ATOM 910 C C . ALA A 1 114 ? 3.878 5.297 12.386 1.00 91.75 114 ALA A C 1
ATOM 912 O O . ALA A 1 114 ? 3.949 6.517 12.469 1.00 91.75 114 ALA A O 1
ATOM 913 N N . ASN A 1 115 ? 3.671 4.503 13.443 1.00 89.81 115 ASN A N 1
ATOM 914 C CA . ASN A 1 115 ? 3.451 5.031 14.792 1.00 89.81 115 ASN A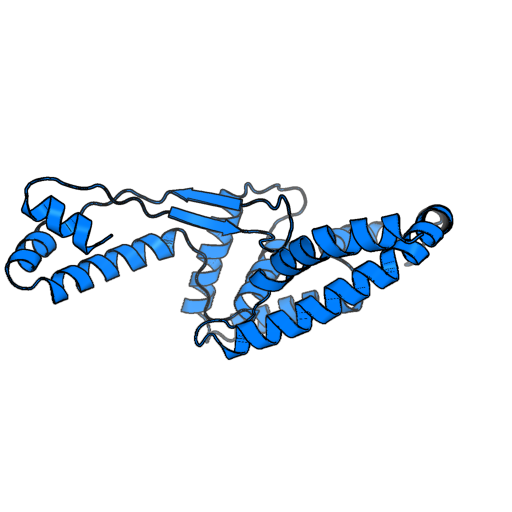 CA 1
ATOM 915 C C . ASN A 1 115 ? 4.661 5.834 15.300 1.00 89.81 115 ASN A C 1
ATOM 917 O O . ASN A 1 115 ? 4.490 6.920 15.828 1.00 89.81 115 ASN A O 1
ATOM 921 N N . ILE A 1 116 ? 5.890 5.338 15.097 1.00 89.50 116 ILE A N 1
ATOM 922 C CA . ILE A 1 116 ? 7.110 6.053 15.520 1.00 89.50 116 ILE A CA 1
ATOM 923 C C . ILE A 1 116 ? 7.234 7.409 14.817 1.00 89.50 116 ILE A C 1
ATOM 925 O O . ILE A 1 116 ? 7.635 8.383 15.446 1.00 89.50 116 ILE A O 1
ATOM 929 N N . ILE A 1 117 ? 6.914 7.472 13.522 1.00 88.19 117 ILE A N 1
ATOM 930 C CA . ILE A 1 117 ? 6.966 8.725 12.762 1.00 88.19 117 ILE A CA 1
ATOM 931 C C . ILE A 1 117 ? 5.908 9.703 13.258 1.00 88.19 117 ILE A C 1
ATOM 933 O O . ILE A 1 117 ? 6.195 10.889 13.347 1.00 88.19 117 ILE A O 1
ATOM 937 N N . GLU A 1 118 ? 4.708 9.218 13.572 1.00 88.06 118 GLU A N 1
ATOM 938 C CA . GLU A 1 118 ? 3.634 10.051 14.114 1.00 88.06 118 GLU A CA 1
ATOM 939 C C . GLU A 1 118 ? 4.006 10.600 15.501 1.00 88.06 118 GLU A C 1
ATOM 941 O O . GLU A 1 118 ? 3.905 11.803 15.726 1.00 88.06 118 GLU A O 1
ATOM 946 N N . ASP A 1 119 ? 4.539 9.751 16.385 1.00 89.56 119 ASP A N 1
ATOM 947 C CA . ASP A 1 119 ? 4.938 10.124 17.749 1.00 89.56 119 ASP A CA 1
ATOM 948 C C . ASP A 1 119 ? 6.148 11.077 17.789 1.00 89.56 119 ASP A C 1
ATOM 950 O O . ASP A 1 119 ? 6.305 11.841 18.741 1.00 89.56 119 ASP A O 1
ATOM 954 N N . ARG A 1 120 ? 7.035 11.013 16.786 1.00 88.81 120 ARG A N 1
ATOM 955 C CA . ARG A 1 120 ? 8.318 11.745 16.749 1.00 88.81 120 ARG A CA 1
ATOM 956 C C . ARG A 1 120 ? 8.460 12.674 15.544 1.00 88.81 120 ARG A C 1
ATOM 958 O O . ARG A 1 120 ? 9.573 12.987 15.132 1.00 88.81 120 ARG A O 1
ATOM 965 N N . ALA A 1 121 ? 7.347 13.128 14.973 1.00 83.19 121 ALA A N 1
ATOM 966 C CA . ALA A 1 121 ? 7.339 13.929 13.746 1.00 83.19 121 ALA A CA 1
ATOM 967 C C . ALA A 1 121 ? 8.156 15.238 13.845 1.00 83.19 121 ALA A C 1
ATOM 969 O O . ALA A 1 121 ? 8.672 15.733 12.840 1.00 83.19 121 ALA A O 1
ATOM 970 N N . GLU A 1 122 ? 8.271 15.794 15.053 1.00 86.88 122 GLU A N 1
ATOM 971 C CA . GLU A 1 122 ? 8.958 17.062 15.333 1.00 86.88 122 GLU A CA 1
ATOM 972 C C . GLU A 1 122 ? 10.461 16.900 15.635 1.00 86.88 122 GLU A C 1
ATOM 974 O O . GLU A 1 122 ? 11.171 17.892 15.778 1.00 86.88 122 GLU A O 1
ATOM 979 N N . GLU A 1 123 ? 10.971 15.667 15.726 1.00 93.19 123 GLU A N 1
ATOM 980 C CA . GLU A 1 123 ? 12.382 15.407 16.022 1.00 93.19 123 GLU A CA 1
ATOM 981 C C . GLU A 1 123 ? 13.257 15.700 14.789 1.00 93.19 123 GLU A C 1
ATOM 983 O O . GLU A 1 123 ? 13.077 15.102 13.725 1.00 93.19 123 GLU A O 1
ATOM 988 N N . ALA A 1 124 ? 14.222 16.616 14.929 1.00 92.38 124 ALA A N 1
ATOM 989 C CA . ALA A 1 124 ? 15.072 17.070 13.821 1.00 92.38 124 ALA A CA 1
ATOM 990 C C . ALA A 1 124 ? 15.860 15.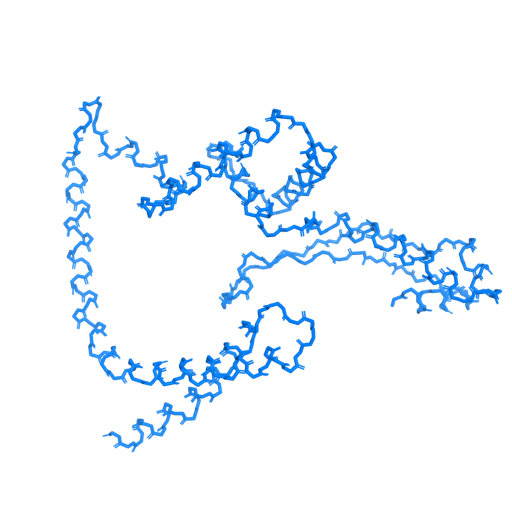920 13.165 1.00 92.38 124 ALA A C 1
ATOM 992 O O . ALA A 1 124 ? 15.928 15.838 11.938 1.00 92.38 124 ALA A O 1
ATOM 993 N N . ASP A 1 125 ? 16.368 14.984 13.969 1.00 90.75 125 ASP A N 1
ATOM 994 C CA . ASP A 1 125 ? 17.101 13.807 13.489 1.00 90.75 125 ASP A CA 1
ATOM 995 C C . ASP A 1 125 ? 16.232 12.930 12.571 1.00 90.75 125 ASP A C 1
ATOM 997 O O . ASP A 1 125 ? 16.705 12.391 11.565 1.00 90.75 125 ASP A O 1
ATOM 1001 N N . LEU A 1 126 ? 14.937 12.798 12.887 1.00 89.06 126 LEU A N 1
ATOM 1002 C CA . LEU A 1 126 ? 14.001 12.026 12.072 1.00 89.06 126 LEU A CA 1
ATOM 1003 C C . LEU A 1 126 ? 13.696 12.737 10.749 1.00 89.06 126 LEU A C 1
ATOM 1005 O O . LEU A 1 126 ? 13.561 12.074 9.717 1.00 89.06 126 LEU A O 1
ATOM 1009 N N . GLN A 1 127 ? 13.606 14.068 10.765 1.00 90.00 127 GLN A N 1
ATOM 1010 C CA . GLN A 1 127 ? 13.388 14.869 9.560 1.00 90.00 127 GLN A CA 1
ATOM 1011 C C . GLN A 1 127 ? 14.585 14.785 8.610 1.00 90.00 127 GLN A C 1
ATOM 1013 O O . GLN A 1 127 ? 14.398 14.456 7.438 1.00 90.00 127 GLN A O 1
ATOM 1018 N N . GLU A 1 128 ? 15.809 14.953 9.117 1.00 92.88 128 GLU A N 1
ATOM 1019 C CA . GLU A 1 128 ? 17.027 14.788 8.312 1.00 92.88 128 GLU A CA 1
ATOM 1020 C C . GLU A 1 128 ? 17.101 13.372 7.722 1.00 92.88 128 GLU A C 1
ATOM 1022 O O . GLU A 1 128 ? 17.373 13.164 6.534 1.00 92.88 128 GLU A O 1
ATOM 1027 N N . PHE A 1 129 ? 16.808 12.364 8.543 1.00 91.06 129 PHE A N 1
ATOM 1028 C CA . PHE A 1 129 ? 16.796 10.984 8.089 1.00 91.06 129 PHE A CA 1
ATOM 1029 C C . PHE A 1 129 ? 15.762 10.746 6.977 1.00 91.06 129 PHE A C 1
ATOM 1031 O O . PHE A 1 129 ? 16.057 10.075 5.980 1.00 91.06 129 PHE A O 1
ATOM 1038 N N . ARG A 1 130 ? 14.562 11.319 7.117 1.00 90.44 130 ARG A N 1
ATOM 1039 C CA . ARG A 1 130 ? 13.513 11.256 6.099 1.00 90.44 130 ARG A CA 1
ATOM 1040 C C . ARG A 1 130 ? 13.977 11.869 4.783 1.00 90.44 130 ARG A C 1
ATOM 1042 O O . ARG A 1 130 ? 13.865 11.209 3.747 1.00 90.44 130 ARG A O 1
ATOM 1049 N N . GLU A 1 131 ? 14.552 13.066 4.831 1.00 92.38 131 GLU A N 1
ATOM 1050 C CA . GLU A 1 131 ? 15.080 13.749 3.649 1.00 92.38 131 GLU A CA 1
ATOM 1051 C C . GLU A 1 131 ? 16.137 12.904 2.935 1.00 92.38 131 GLU A C 1
ATOM 1053 O O . GLU A 1 131 ? 16.099 12.758 1.714 1.00 92.38 131 GLU A O 1
ATOM 1058 N N . ARG A 1 132 ? 17.048 12.258 3.671 1.00 93.62 132 ARG A N 1
ATOM 1059 C CA . ARG A 1 132 ? 18.075 11.385 3.075 1.00 93.62 132 ARG A CA 1
ATOM 1060 C C . ARG A 1 132 ? 17.479 10.196 2.319 1.00 93.62 132 ARG A C 1
ATOM 1062 O O . ARG A 1 132 ? 17.959 9.856 1.236 1.00 93.62 132 ARG A O 1
ATOM 1069 N N . VAL A 1 133 ? 16.443 9.563 2.866 1.00 92.88 133 VAL A N 1
ATOM 1070 C CA . VAL A 1 133 ? 15.756 8.434 2.213 1.00 92.88 133 VAL A CA 1
ATOM 1071 C C . VAL A 1 133 ? 14.975 8.895 0.982 1.00 92.88 133 VAL A C 1
ATOM 1073 O O . VAL A 1 133 ? 14.965 8.200 -0.039 1.00 92.88 133 VAL A O 1
ATOM 1076 N N . GLU A 1 134 ? 14.318 10.050 1.059 1.00 92.12 134 GLU A N 1
ATOM 1077 C CA . GLU A 1 134 ? 13.580 10.630 -0.065 1.00 92.12 134 GLU A CA 1
ATOM 1078 C C . GLU A 1 134 ? 14.535 11.049 -1.191 1.00 92.12 134 GLU A C 1
ATOM 1080 O O . GLU A 1 134 ? 14.347 10.610 -2.326 1.00 92.12 134 GLU A O 1
ATOM 1085 N N . ASN A 1 135 ? 15.634 11.734 -0.862 1.00 93.94 135 ASN A N 1
ATOM 1086 C CA . ASN A 1 135 ? 16.702 12.086 -1.800 1.00 93.94 135 ASN A CA 1
ATOM 1087 C C . ASN A 1 135 ? 17.283 10.851 -2.500 1.00 93.94 135 ASN A C 1
ATOM 1089 O O . ASN A 1 135 ? 17.471 10.853 -3.718 1.00 93.94 135 ASN A O 1
ATOM 1093 N N . TYR A 1 136 ? 17.519 9.761 -1.763 1.00 91.69 136 TYR A N 1
ATOM 1094 C CA . TYR A 1 136 ? 17.952 8.494 -2.356 1.00 91.69 136 TYR A CA 1
ATOM 1095 C C . TYR A 1 136 ? 16.909 7.918 -3.325 1.00 91.69 136 TYR A C 1
ATOM 1097 O O . TYR A 1 136 ? 17.236 7.532 -4.449 1.00 91.69 136 TYR A O 1
ATOM 1105 N N . SER A 1 137 ? 15.640 7.876 -2.915 1.00 90.38 137 SER A N 1
ATOM 1106 C CA . SER A 1 137 ? 14.547 7.395 -3.766 1.00 90.38 137 SER A CA 1
ATOM 1107 C C . SER A 1 137 ? 14.423 8.212 -5.051 1.00 90.38 137 SER A C 1
ATOM 1109 O O . SER A 1 137 ? 14.162 7.649 -6.121 1.00 90.38 137 SER A O 1
ATOM 1111 N N . ASP A 1 138 ? 14.568 9.527 -4.954 1.00 90.56 138 ASP A N 1
ATOM 1112 C CA . ASP A 1 138 ? 14.450 10.429 -6.092 1.00 90.56 138 ASP A CA 1
ATOM 1113 C C . ASP A 1 138 ? 15.673 10.313 -7.010 1.00 90.56 138 ASP A C 1
ATOM 1115 O O . ASP A 1 138 ? 15.504 10.252 -8.228 1.00 90.56 138 ASP A O 1
ATOM 1119 N N . PHE A 1 139 ? 16.873 10.106 -6.458 1.00 90.12 139 PHE A N 1
ATOM 1120 C CA . PHE A 1 139 ? 18.072 9.761 -7.227 1.00 90.12 139 PHE A CA 1
ATOM 1121 C C . PHE A 1 139 ? 17.905 8.449 -8.011 1.00 90.12 139 PHE A C 1
ATOM 1123 O O . PHE A 1 139 ? 18.145 8.403 -9.219 1.00 90.12 139 PHE A O 1
ATOM 1130 N N . CYS A 1 140 ? 17.416 7.385 -7.366 1.00 88.19 140 CYS A N 1
ATOM 1131 C CA . CYS A 1 140 ? 17.095 6.128 -8.049 1.00 88.19 140 CYS A CA 1
ATOM 1132 C C . CYS A 1 140 ? 16.057 6.327 -9.162 1.00 88.19 140 CYS A C 1
ATOM 1134 O O . CYS A 1 140 ? 16.192 5.765 -10.252 1.00 88.19 140 CYS A O 1
ATOM 1136 N N . SER A 1 141 ? 15.035 7.143 -8.898 1.00 87.06 141 SER A N 1
ATOM 1137 C CA . SER A 1 141 ? 13.972 7.438 -9.862 1.00 87.06 141 SER A CA 1
ATOM 1138 C C . SER A 1 141 ? 14.497 8.219 -11.067 1.00 87.06 141 SER A C 1
ATOM 1140 O O . SER A 1 141 ? 14.165 7.862 -12.196 1.00 87.06 141 SER A O 1
ATOM 1142 N N . ALA A 1 142 ? 15.363 9.214 -10.850 1.00 89.94 142 ALA A N 1
ATOM 1143 C CA . ALA A 1 142 ? 16.015 9.988 -11.907 1.00 89.94 142 ALA A CA 1
ATOM 1144 C C . ALA A 1 142 ? 16.889 9.111 -12.818 1.00 89.94 142 ALA A C 1
ATOM 1146 O O . ALA A 1 142 ? 16.951 9.330 -14.026 1.00 89.94 142 ALA A O 1
ATOM 1147 N N . LEU A 1 143 ? 17.516 8.074 -12.255 1.00 86.75 143 LEU A N 1
ATOM 1148 C CA . LEU A 1 143 ? 18.300 7.093 -13.006 1.00 86.75 143 LEU A CA 1
ATOM 1149 C C . LEU A 1 143 ? 17.457 5.974 -13.638 1.00 86.75 143 LEU A C 1
ATOM 1151 O O . LEU A 1 143 ? 18.011 5.108 -14.313 1.00 86.75 143 LEU A O 1
ATOM 1155 N N . PHE A 1 144 ? 16.136 5.953 -13.425 1.00 85.00 144 PHE A N 1
ATOM 1156 C CA . PHE A 1 144 ? 15.247 4.850 -13.816 1.00 85.00 144 PHE A CA 1
ATOM 1157 C C . PHE A 1 144 ? 15.696 3.478 -13.276 1.00 85.00 144 PHE A C 1
ATOM 1159 O O . PHE A 1 144 ? 15.456 2.429 -13.884 1.00 85.00 144 PHE A O 1
ATOM 1166 N N . VAL A 1 145 ? 16.333 3.473 -12.105 1.00 86.31 145 VAL A N 1
ATOM 1167 C CA . VAL A 1 145 ? 16.863 2.279 -11.444 1.00 86.31 145 VAL A CA 1
ATOM 1168 C C . VAL A 1 145 ? 16.008 1.958 -10.226 1.00 86.31 145 VAL A C 1
ATOM 1170 O O . VAL A 1 145 ? 15.692 2.819 -9.410 1.00 86.31 145 VAL A O 1
ATOM 1173 N N . ARG A 1 146 ? 15.638 0.685 -10.063 1.00 83.19 146 ARG A N 1
ATOM 1174 C CA . ARG A 1 146 ? 15.047 0.225 -8.801 1.00 83.19 146 ARG A CA 1
ATOM 1175 C C . ARG A 1 146 ? 16.144 0.021 -7.769 1.00 83.19 146 ARG A C 1
ATOM 1177 O O . ARG A 1 146 ? 17.185 -0.533 -8.093 1.00 83.19 146 ARG A O 1
ATOM 1184 N N . ASP A 1 147 ? 15.844 0.330 -6.517 1.00 83.00 147 ASP A N 1
ATOM 1185 C CA . ASP A 1 147 ? 16.708 0.029 -5.370 1.00 83.00 147 ASP A CA 1
ATOM 1186 C C . ASP A 1 147 ? 17.241 -1.424 -5.378 1.00 83.00 147 ASP A C 1
ATOM 1188 O O . ASP A 1 147 ? 18.441 -1.659 -5.288 1.00 83.00 147 ASP A O 1
ATOM 1192 N N . SER A 1 148 ? 16.386 -2.410 -5.684 1.00 77.94 148 SER A N 1
ATOM 1193 C CA . SER A 1 148 ? 16.806 -3.817 -5.805 1.00 77.94 148 SER A CA 1
ATOM 1194 C C . SER A 1 148 ? 17.840 -4.081 -6.909 1.00 77.94 148 SER A C 1
ATOM 1196 O O . SER A 1 148 ? 18.504 -5.112 -6.903 1.00 77.94 148 SER A O 1
ATOM 1198 N N . GLN A 1 149 ? 17.938 -3.193 -7.898 1.00 80.19 149 GLN A N 1
ATOM 1199 C CA . GLN A 1 149 ? 18.922 -3.251 -8.975 1.00 80.19 149 GLN A CA 1
ATOM 1200 C C . GLN A 1 149 ? 20.198 -2.480 -8.615 1.00 80.19 149 GLN A C 1
ATOM 1202 O O . GLN A 1 149 ? 21.242 -2.810 -9.169 1.00 80.19 149 GLN A O 1
ATOM 1207 N N . ALA A 1 150 ? 20.152 -1.518 -7.684 1.00 80.12 150 ALA A N 1
ATOM 1208 C CA . ALA A 1 150 ? 21.314 -0.736 -7.252 1.00 80.12 150 ALA A CA 1
ATOM 1209 C C . ALA A 1 150 ? 22.436 -1.637 -6.712 1.00 80.12 150 ALA A C 1
ATOM 1211 O O . ALA A 1 150 ? 23.578 -1.535 -7.154 1.00 80.12 150 ALA A O 1
ATOM 1212 N N . ALA A 1 151 ? 22.088 -2.615 -5.870 1.00 73.56 151 ALA A N 1
ATOM 1213 C CA . ALA A 1 151 ? 23.038 -3.609 -5.366 1.00 73.56 151 ALA A CA 1
ATOM 1214 C C . ALA A 1 151 ? 23.612 -4.530 -6.461 1.00 73.56 151 ALA A C 1
ATOM 1216 O O . ALA A 1 151 ? 24.698 -5.070 -6.309 1.00 73.56 151 ALA A O 1
ATOM 1217 N N . THR A 1 152 ? 22.888 -4.734 -7.566 1.00 72.50 152 THR A N 1
ATOM 1218 C CA . THR A 1 152 ? 23.380 -5.537 -8.701 1.00 72.50 152 THR A CA 1
ATOM 1219 C C . THR A 1 152 ? 24.246 -4.703 -9.649 1.00 72.50 152 THR A C 1
ATOM 1221 O O . THR A 1 152 ? 25.152 -5.235 -10.284 1.00 72.50 152 THR A O 1
ATOM 1224 N N . LEU A 1 153 ? 23.977 -3.397 -9.753 1.00 72.75 153 LEU A N 1
ATOM 1225 C CA . LEU A 1 153 ? 24.704 -2.471 -10.623 1.00 72.75 153 LEU A CA 1
ATOM 1226 C C . LEU A 1 153 ? 26.165 -2.305 -10.203 1.00 72.75 153 LEU A C 1
ATOM 1228 O O . LEU A 1 153 ? 27.019 -2.189 -11.078 1.00 72.75 153 LEU A O 1
ATOM 1232 N N . SER A 1 154 ? 26.468 -2.371 -8.904 1.00 67.88 154 SER A N 1
ATOM 1233 C CA . SER A 1 154 ? 27.853 -2.362 -8.414 1.00 67.88 154 SER A CA 1
ATOM 1234 C C . SER A 1 154 ? 28.682 -3.533 -8.954 1.00 67.88 154 SER A C 1
ATOM 1236 O O . SER A 1 154 ? 29.876 -3.376 -9.173 1.00 67.88 154 SER A O 1
ATOM 1238 N N . GLY A 1 155 ? 28.058 -4.680 -9.242 1.00 68.12 155 GLY A N 1
ATOM 1239 C CA . GLY A 1 155 ? 28.726 -5.851 -9.821 1.00 68.12 155 GLY A CA 1
ATOM 1240 C C . GLY A 1 155 ? 28.916 -5.805 -11.342 1.00 68.12 155 GLY A C 1
ATOM 1241 O O . GLY A 1 155 ? 29.523 -6.713 -11.903 1.00 68.12 155 GLY A O 1
ATOM 1242 N N . LEU A 1 156 ? 28.383 -4.790 -12.033 1.00 66.62 156 LEU A N 1
ATOM 1243 C CA . LEU A 1 156 ? 28.512 -4.627 -13.493 1.00 66.62 156 LEU A CA 1
ATOM 1244 C C . LEU A 1 156 ? 29.717 -3.769 -13.905 1.00 66.62 156 LEU A C 1
ATOM 1246 O O . LEU A 1 156 ? 29.998 -3.616 -15.102 1.00 66.62 156 LEU A O 1
ATOM 1250 N N . VAL A 1 157 ? 30.403 -3.204 -12.916 1.00 66.62 157 VAL A N 1
ATOM 1251 C CA . VAL A 1 157 ? 31.542 -2.310 -13.070 1.00 66.62 157 VAL A CA 1
ATOM 1252 C C . VAL A 1 157 ? 32.747 -2.985 -12.420 1.00 66.62 157 VAL A C 1
ATOM 1254 O O . VAL A 1 157 ? 32.667 -3.425 -11.276 1.00 66.62 157 VAL A O 1
ATOM 1257 N N . ASP A 1 158 ? 33.855 -3.101 -13.151 1.00 64.69 158 ASP A N 1
ATOM 1258 C CA . ASP A 1 158 ? 35.091 -3.665 -12.599 1.00 64.69 158 ASP A CA 1
ATOM 1259 C C . ASP A 1 158 ? 35.652 -2.740 -11.499 1.00 64.69 158 ASP A C 1
ATOM 1261 O O . ASP A 1 158 ? 35.310 -1.558 -11.440 1.00 64.69 158 ASP A O 1
ATOM 1265 N N . ALA A 1 159 ? 36.577 -3.231 -10.662 1.00 63.38 159 ALA A N 1
ATOM 1266 C CA . ALA A 1 159 ? 37.165 -2.486 -9.532 1.00 63.38 159 ALA A CA 1
ATOM 1267 C C . ALA A 1 159 ? 37.778 -1.108 -9.893 1.00 63.38 159 ALA A C 1
ATOM 1269 O O . ALA A 1 159 ? 38.049 -0.296 -9.016 1.00 63.38 159 ALA A O 1
ATOM 1270 N N . GLN A 1 160 ? 37.990 -0.840 -11.185 1.00 65.00 160 GLN A N 1
ATOM 1271 C CA . GLN A 1 160 ? 38.521 0.408 -11.745 1.00 65.00 160 GLN A CA 1
ATOM 1272 C C . GLN A 1 160 ? 37.440 1.331 -12.341 1.00 65.00 160 GLN A C 1
ATOM 1274 O O . GLN A 1 160 ? 37.769 2.275 -13.058 1.00 65.00 160 GLN A O 1
ATOM 1279 N N . GLY A 1 161 ? 36.151 1.056 -12.123 1.00 63.78 161 GLY A N 1
ATOM 1280 C CA . GLY A 1 161 ? 35.067 1.891 -12.649 1.00 63.78 161 GLY A CA 1
ATOM 1281 C C . GLY A 1 161 ? 34.740 1.651 -14.130 1.00 63.78 161 GLY A C 1
ATOM 1282 O O . GLY A 1 161 ? 33.979 2.415 -14.720 1.00 63.78 161 GLY A O 1
ATOM 1283 N N . ARG A 1 162 ? 35.312 0.616 -14.761 1.00 65.12 162 ARG A N 1
ATOM 1284 C CA . ARG A 1 162 ? 35.122 0.330 -16.193 1.00 65.12 162 ARG A CA 1
ATOM 1285 C C . ARG A 1 162 ? 33.972 -0.646 -16.417 1.00 65.12 162 ARG A C 1
ATOM 1287 O O . ARG A 1 162 ? 33.793 -1.604 -15.669 1.00 65.12 162 ARG A O 1
ATOM 1294 N N . LEU A 1 163 ? 33.199 -0.399 -17.474 1.00 65.38 163 LEU A N 1
ATOM 1295 C CA . LEU A 1 163 ? 32.155 -1.309 -17.939 1.00 65.38 163 LEU A CA 1
ATOM 1296 C C . LEU A 1 163 ? 32.796 -2.639 -18.346 1.00 65.38 163 LEU A C 1
ATOM 1298 O O . LEU A 1 163 ? 33.536 -2.700 -19.327 1.00 65.38 163 LEU A O 1
ATOM 1302 N N 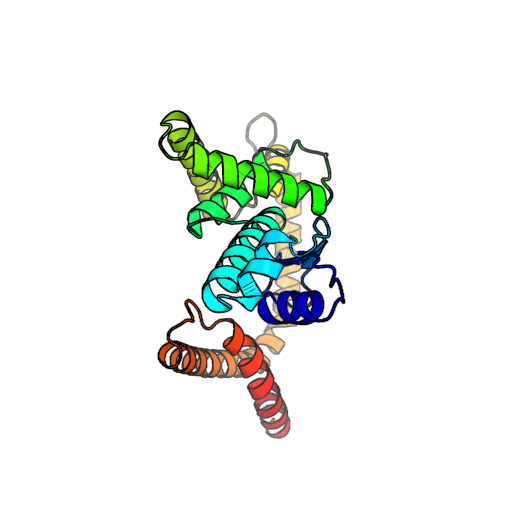. SER A 1 164 ? 32.488 -3.698 -17.600 1.00 68.06 164 SER A N 1
ATOM 1303 C CA . SER A 1 164 ? 32.951 -5.049 -17.913 1.00 68.06 164 SER A CA 1
ATOM 1304 C C . SER A 1 164 ? 32.458 -5.489 -19.302 1.00 68.06 164 SER A C 1
ATOM 1306 O O . SER A 1 164 ? 31.354 -5.130 -19.730 1.00 68.06 164 SER A O 1
ATOM 1308 N N . GLY A 1 165 ? 33.216 -6.343 -19.999 1.00 72.56 165 GLY A N 1
ATOM 1309 C CA . GLY A 1 165 ? 32.779 -6.959 -21.264 1.00 72.56 165 GLY A CA 1
ATOM 1310 C C . GLY A 1 165 ? 31.458 -7.742 -21.140 1.00 72.56 165 GLY A C 1
ATOM 1311 O O . GLY A 1 165 ? 30.729 -7.919 -22.121 1.00 72.56 165 GLY A O 1
ATOM 1312 N N . VAL A 1 166 ? 31.099 -8.150 -19.918 1.00 72.44 166 VAL A N 1
ATOM 1313 C CA . VAL A 1 166 ? 29.797 -8.744 -19.580 1.00 72.44 166 VAL A CA 1
ATOM 1314 C C . VAL A 1 166 ? 28.653 -7.738 -19.765 1.00 72.44 166 VAL A C 1
ATOM 1316 O O . VAL A 1 166 ? 27.614 -8.090 -20.328 1.00 72.44 166 VAL A O 1
ATOM 1319 N N . SER A 1 167 ? 28.850 -6.480 -19.365 1.00 77.38 167 SER A N 1
ATOM 1320 C CA . SER A 1 167 ? 27.856 -5.404 -19.474 1.00 77.38 167 SER A CA 1
ATOM 1321 C C . SER A 1 167 ? 27.541 -5.077 -20.934 1.00 77.38 167 SER A C 1
ATOM 1323 O O . SER A 1 167 ? 26.368 -4.979 -21.303 1.00 77.38 167 SER A O 1
ATOM 1325 N N . LEU A 1 168 ? 28.565 -5.026 -21.793 1.00 81.31 168 LEU A N 1
ATOM 1326 C CA . LEU A 1 168 ? 28.388 -4.836 -23.236 1.00 81.31 168 LEU A CA 1
ATOM 1327 C C . LEU A 1 168 ? 27.617 -6.004 -23.871 1.00 81.31 168 LEU A C 1
ATOM 1329 O O . LEU A 1 168 ? 26.655 -5.789 -24.608 1.00 81.31 168 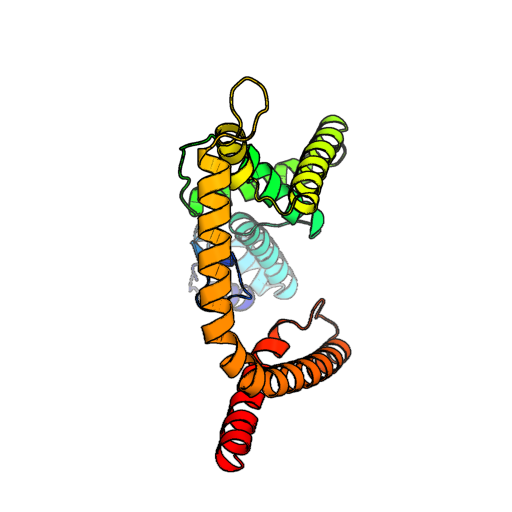LEU A O 1
ATOM 1333 N N . ARG A 1 169 ? 27.969 -7.250 -23.529 1.00 83.44 169 ARG A N 1
ATOM 1334 C CA . ARG A 1 169 ? 27.264 -8.445 -24.026 1.00 83.44 169 ARG A CA 1
ATOM 1335 C C . ARG A 1 169 ? 25.789 -8.460 -23.610 1.00 83.44 169 ARG A C 1
ATOM 1337 O O . ARG A 1 169 ? 24.921 -8.791 -24.420 1.00 83.44 169 ARG A O 1
ATOM 1344 N N . LEU A 1 170 ? 25.490 -8.102 -22.360 1.00 83.69 170 LEU A N 1
ATOM 1345 C CA . LEU A 1 170 ? 24.118 -8.001 -21.854 1.00 83.69 170 LEU A CA 1
ATOM 1346 C C . LEU A 1 170 ? 23.322 -6.915 -22.581 1.00 83.69 170 LEU A C 1
ATOM 1348 O O . LEU A 1 170 ? 22.155 -7.150 -22.908 1.00 83.69 170 LEU A O 1
ATOM 1352 N N . LEU A 1 171 ? 23.944 -5.764 -22.846 1.00 87.06 171 LEU A N 1
ATOM 1353 C CA . LEU A 1 171 ? 23.335 -4.674 -23.602 1.00 87.06 171 LEU A CA 1
ATOM 1354 C C . LEU A 1 171 ? 22.997 -5.123 -25.027 1.00 87.06 171 LEU A C 1
ATOM 1356 O O . LEU A 1 171 ? 21.834 -5.041 -25.416 1.00 87.06 171 LEU A O 1
ATOM 1360 N N . CYS A 1 172 ? 23.962 -5.684 -25.764 1.00 89.44 172 CYS A N 1
ATOM 1361 C CA . CYS A 1 172 ? 23.740 -6.190 -27.121 1.00 89.44 172 CYS A CA 1
ATOM 1362 C C . CYS A 1 172 ? 22.612 -7.230 -27.165 1.00 89.44 172 CYS A C 1
ATOM 1364 O O . CYS A 1 172 ? 21.730 -7.145 -28.017 1.00 89.44 172 CYS A O 1
ATOM 1366 N N . ARG A 1 173 ? 22.575 -8.166 -26.204 1.00 89.19 173 ARG A N 1
ATOM 1367 C CA . ARG A 1 173 ? 21.491 -9.156 -26.099 1.00 89.19 173 ARG A CA 1
ATOM 1368 C C . ARG A 1 173 ? 20.125 -8.502 -25.880 1.00 89.19 173 ARG A C 1
ATOM 1370 O O . ARG A 1 173 ? 19.151 -8.924 -26.495 1.00 89.19 173 ARG A O 1
ATOM 1377 N N . ARG A 1 174 ? 20.032 -7.492 -25.008 1.00 89.31 174 ARG A N 1
ATOM 1378 C CA . ARG A 1 174 ? 18.772 -6.768 -24.759 1.00 89.31 174 ARG A CA 1
ATOM 1379 C C . ARG A 1 174 ? 18.321 -5.987 -25.987 1.00 89.31 174 ARG A C 1
ATOM 1381 O O . ARG A 1 174 ? 17.142 -6.045 -26.312 1.00 89.31 174 ARG A O 1
ATOM 1388 N N . VAL A 1 175 ? 19.241 -5.317 -26.680 1.00 94.44 175 VAL A N 1
ATOM 1389 C CA . VAL A 1 175 ? 18.943 -4.588 -27.922 1.00 94.44 175 VAL A CA 1
ATOM 1390 C C . VAL A 1 175 ? 18.440 -5.545 -29.004 1.00 94.44 175 VAL A C 1
ATOM 1392 O O . VAL A 1 175 ? 17.402 -5.280 -29.600 1.00 94.44 175 VAL A O 1
ATOM 1395 N N . ALA A 1 176 ? 19.101 -6.690 -29.197 1.00 93.75 176 ALA A N 1
ATOM 1396 C CA . ALA A 1 176 ? 18.662 -7.708 -30.154 1.00 93.75 176 ALA A CA 1
ATOM 1397 C C . ALA A 1 176 ? 17.291 -8.312 -29.793 1.00 93.75 176 ALA A C 1
ATOM 1399 O O . ALA A 1 176 ? 16.450 -8.529 -30.657 1.00 93.75 176 ALA A O 1
ATOM 1400 N N . MET A 1 177 ? 17.026 -8.560 -28.507 1.00 93.12 177 MET A N 1
ATOM 1401 C CA . MET A 1 177 ? 15.711 -9.037 -28.068 1.00 93.12 177 MET A CA 1
ATOM 1402 C C . MET A 1 177 ? 14.618 -7.981 -28.300 1.00 93.12 177 MET A C 1
ATOM 1404 O O . MET A 1 177 ? 13.530 -8.317 -28.762 1.00 93.12 177 MET A O 1
ATOM 1408 N N . LEU A 1 178 ? 14.903 -6.709 -27.997 1.00 93.25 178 LEU A N 1
ATOM 1409 C CA . LEU A 1 178 ? 13.971 -5.598 -28.204 1.00 93.25 178 LEU A CA 1
ATOM 1410 C C . LEU A 1 178 ? 13.689 -5.348 -29.686 1.00 93.25 178 LEU A C 1
ATOM 1412 O O . LEU A 1 178 ? 12.550 -5.033 -30.028 1.00 93.25 178 LEU A O 1
ATOM 1416 N N . SER A 1 179 ? 14.677 -5.508 -30.569 1.00 94.12 179 SER A N 1
ATOM 1417 C CA . SER A 1 179 ? 14.458 -5.353 -32.010 1.00 94.12 179 SER A CA 1
ATOM 1418 C C . SER A 1 179 ? 13.530 -6.440 -32.554 1.00 94.12 179 SER A C 1
ATOM 1420 O O . SER A 1 179 ? 12.554 -6.116 -33.227 1.00 94.12 179 SER A O 1
ATOM 1422 N N . VAL A 1 180 ? 13.747 -7.706 -32.178 1.00 95.00 180 VAL A N 1
ATOM 1423 C CA . VAL A 1 180 ? 12.844 -8.816 -32.533 1.00 95.00 180 VAL A CA 1
ATOM 1424 C C . VAL A 1 180 ? 11.436 -8.577 -31.981 1.00 95.00 180 VAL A C 1
ATOM 1426 O O . VAL A 1 180 ? 10.458 -8.704 -32.715 1.00 95.00 180 VAL A O 1
ATOM 1429 N N . LEU A 1 181 ? 11.325 -8.171 -30.711 1.00 94.12 181 LEU A N 1
ATOM 1430 C CA . LEU A 1 181 ? 10.042 -7.856 -30.082 1.00 94.12 181 LEU A CA 1
ATOM 1431 C C . LEU A 1 181 ? 9.309 -6.737 -30.833 1.00 94.12 181 LEU A C 1
ATOM 1433 O O . LEU A 1 181 ? 8.110 -6.846 -31.069 1.00 94.12 181 LEU A O 1
ATOM 1437 N N . THR A 1 182 ? 10.032 -5.690 -31.238 1.00 93.50 182 THR A N 1
ATOM 1438 C CA . THR A 1 182 ? 9.471 -4.564 -31.993 1.00 93.50 182 THR A CA 1
ATOM 1439 C C . THR A 1 182 ? 8.919 -5.035 -33.331 1.00 93.50 182 THR A C 1
ATOM 1441 O O . THR A 1 182 ? 7.781 -4.714 -33.638 1.00 93.50 182 THR A O 1
ATOM 1444 N N . ILE A 1 183 ? 9.658 -5.847 -34.093 1.00 95.06 183 ILE A N 1
ATOM 1445 C CA . ILE A 1 183 ? 9.196 -6.358 -35.397 1.00 95.06 183 ILE A CA 1
ATOM 1446 C C . ILE A 1 183 ? 7.887 -7.152 -35.251 1.00 95.06 183 ILE A C 1
ATOM 1448 O O . ILE A 1 183 ? 6.978 -6.994 -36.061 1.00 95.06 183 ILE A O 1
ATOM 1452 N N . VAL A 1 184 ? 7.767 -7.964 -34.197 1.00 94.00 184 VAL A N 1
ATOM 1453 C CA . VAL A 1 184 ? 6.571 -8.784 -33.944 1.00 94.00 184 VAL A CA 1
ATOM 1454 C C . VAL A 1 184 ? 5.388 -7.951 -33.434 1.00 94.00 184 VAL A C 1
ATOM 1456 O O . VAL A 1 184 ? 4.255 -8.178 -33.851 1.00 94.00 184 VAL A O 1
ATOM 1459 N N . LEU A 1 185 ? 5.620 -6.987 -32.535 1.00 93.38 185 LEU A N 1
ATOM 1460 C CA . LEU A 1 185 ? 4.550 -6.183 -31.927 1.00 93.38 185 LEU A CA 1
ATOM 1461 C C . LEU A 1 185 ? 4.118 -4.976 -32.757 1.00 93.38 185 LEU A C 1
ATOM 1463 O O . LEU A 1 185 ? 2.999 -4.508 -32.559 1.00 93.38 185 LEU A O 1
ATOM 1467 N N . LEU A 1 186 ? 4.952 -4.466 -33.665 1.00 93.12 186 LEU A N 1
ATOM 1468 C CA . LEU A 1 186 ? 4.624 -3.302 -34.490 1.00 93.12 186 LEU A CA 1
ATOM 1469 C C . LEU A 1 186 ? 3.301 -3.463 -35.266 1.00 93.12 186 LEU A C 1
ATOM 1471 O O . LEU A 1 186 ? 2.462 -2.571 -35.138 1.00 93.12 186 LEU A O 1
ATOM 1475 N N . PRO A 1 187 ? 3.036 -4.569 -35.998 1.00 89.94 187 PRO A N 1
ATOM 1476 C CA . PRO A 1 187 ? 1.761 -4.722 -36.703 1.00 89.94 187 PRO A CA 1
ATOM 1477 C C . PRO A 1 187 ? 0.570 -4.772 -35.739 1.00 89.94 187 PRO A C 1
ATOM 1479 O O . PRO A 1 187 ? -0.465 -4.160 -36.000 1.00 89.94 187 PRO A O 1
ATOM 1482 N N . PHE A 1 188 ? 0.729 -5.426 -34.583 1.00 87.94 188 PHE A N 1
ATOM 1483 C CA . PHE A 1 188 ? -0.303 -5.454 -33.546 1.00 87.94 188 PHE A CA 1
ATOM 1484 C C . PHE A 1 188 ? -0.570 -4.054 -32.977 1.00 87.94 188 PHE A C 1
ATOM 1486 O O . PHE A 1 188 ? -1.722 -3.678 -32.772 1.00 87.94 188 PHE A O 1
ATOM 1493 N N . LEU A 1 189 ? 0.475 -3.248 -32.769 1.00 89.81 189 LEU A N 1
ATOM 1494 C CA . LEU A 1 189 ? 0.349 -1.871 -32.296 1.00 89.81 189 LEU A CA 1
ATOM 1495 C C . LEU A 1 189 ? -0.335 -0.971 -33.333 1.00 89.81 189 LEU A C 1
ATOM 1497 O O . LEU A 1 189 ? -1.126 -0.117 -32.946 1.00 89.81 189 LEU A O 1
ATOM 1501 N N . CYS A 1 190 ? -0.089 -1.168 -34.630 1.00 89.44 190 CYS A N 1
ATOM 1502 C CA . CYS A 1 190 ? -0.768 -0.412 -35.685 1.00 89.44 190 CYS A CA 1
ATOM 1503 C C . CYS A 1 190 ? -2.280 -0.681 -35.714 1.00 89.44 190 CYS A C 1
ATOM 1505 O O . CYS A 1 190 ? -3.057 0.259 -35.861 1.00 89.44 190 CYS A O 1
ATOM 1507 N N . VAL A 1 191 ? -2.703 -1.935 -35.525 1.00 86.50 191 VAL A N 1
ATOM 1508 C CA . VAL A 1 191 ? -4.129 -2.310 -35.526 1.00 86.50 191 VAL A CA 1
ATOM 1509 C C . VAL A 1 191 ? -4.805 -1.960 -34.194 1.00 86.50 191 VAL A C 1
ATOM 1511 O O . VAL A 1 191 ? -5.867 -1.340 -34.166 1.00 86.50 191 VAL A O 1
ATOM 1514 N N . CYS A 1 192 ? -4.192 -2.317 -33.063 1.00 87.25 192 CYS A N 1
ATOM 1515 C CA . CYS A 1 192 ? -4.802 -2.159 -31.739 1.00 87.25 192 CYS A CA 1
ATOM 1516 C C . CYS A 1 192 ? -4.546 -0.788 -31.093 1.00 87.25 192 CYS A C 1
ATOM 1518 O O . CYS A 1 192 ? -5.300 -0.377 -30.211 1.00 87.25 192 CYS A O 1
ATOM 1520 N N . GLY A 1 193 ? -3.505 -0.069 -31.514 1.00 89.12 193 GLY A N 1
ATOM 1521 C CA . GLY A 1 193 ? -3.146 1.265 -31.026 1.00 89.12 193 GLY A CA 1
ATOM 1522 C C . GLY A 1 193 ? -4.283 2.288 -31.100 1.00 89.12 193 GLY A C 1
ATOM 1523 O O . GLY A 1 193 ? -4.626 2.840 -30.053 1.00 89.12 193 GLY A O 1
ATOM 1524 N N . PRO A 1 194 ? -4.921 2.531 -32.266 1.00 90.44 194 PRO A N 1
ATOM 1525 C CA . PRO A 1 194 ? -6.016 3.499 -32.369 1.00 90.44 194 PRO A CA 1
ATOM 1526 C C . PRO A 1 194 ? -7.217 3.120 -31.491 1.00 90.44 194 PRO A C 1
ATOM 1528 O O . PRO A 1 194 ? -7.780 3.986 -30.820 1.00 90.44 194 PRO A O 1
ATOM 1531 N N . ILE A 1 195 ? -7.551 1.827 -31.407 1.00 89.38 195 ILE A N 1
ATOM 1532 C CA . ILE A 1 195 ? -8.604 1.310 -30.517 1.00 89.38 195 ILE A CA 1
ATOM 1533 C C . ILE A 1 195 ? -8.262 1.623 -29.051 1.00 89.38 195 ILE A C 1
ATOM 1535 O O . ILE A 1 195 ? -9.103 2.120 -28.297 1.00 89.38 195 ILE A O 1
ATOM 1539 N N . GLY A 1 196 ? -7.012 1.374 -28.648 1.00 87.81 196 GLY A N 1
ATOM 1540 C CA . GLY A 1 196 ? -6.518 1.642 -27.299 1.00 87.81 196 GLY A CA 1
ATOM 1541 C C . GLY A 1 196 ? -6.517 3.130 -26.939 1.00 87.81 196 GLY A C 1
ATOM 1542 O O . GLY A 1 196 ? -6.932 3.487 -25.833 1.00 87.81 196 GLY A O 1
ATOM 1543 N N . ILE A 1 197 ? -6.108 3.999 -27.869 1.00 90.62 197 ILE A N 1
ATOM 1544 C CA . ILE A 1 197 ? -6.129 5.460 -27.695 1.00 90.62 197 ILE A CA 1
ATOM 1545 C C . ILE A 1 197 ? -7.571 5.950 -27.538 1.00 90.62 197 ILE A C 1
ATOM 1547 O O . ILE A 1 197 ? -7.860 6.675 -26.586 1.00 90.62 197 ILE A O 1
ATOM 1551 N N . LEU A 1 198 ? -8.490 5.504 -28.401 1.00 90.50 198 LEU A N 1
ATOM 1552 C CA . LEU A 1 198 ? -9.905 5.873 -28.328 1.00 90.50 198 LEU A CA 1
ATOM 1553 C C . LEU A 1 198 ? -10.524 5.463 -26.983 1.00 90.50 198 LEU A C 1
ATOM 1555 O O . LEU A 1 198 ? -11.124 6.292 -26.294 1.00 90.50 198 LEU A O 1
ATOM 1559 N N . CYS A 1 199 ? -10.305 4.215 -26.556 1.00 88.75 199 CYS A N 1
ATOM 1560 C CA . CYS A 1 199 ? -10.758 3.736 -25.248 1.00 88.75 199 CYS A CA 1
ATOM 1561 C C . CYS A 1 199 ? -10.154 4.553 -24.098 1.00 88.75 199 CYS A C 1
ATOM 1563 O O . CYS A 1 199 ? -10.821 4.810 -23.094 1.00 88.75 199 CYS A O 1
ATOM 1565 N N . HIS A 1 200 ? -8.888 4.965 -24.218 1.00 87.94 200 HIS A N 1
ATOM 1566 C CA . HIS A 1 200 ? -8.226 5.768 -23.199 1.00 87.94 200 HIS A CA 1
ATOM 1567 C C . HIS A 1 200 ? -8.817 7.170 -23.078 1.00 87.94 200 HIS A C 1
ATOM 1569 O O . HIS A 1 200 ? -9.111 7.572 -21.953 1.00 87.94 200 HIS A O 1
ATOM 1575 N N . VAL A 1 201 ? -9.020 7.876 -24.193 1.00 91.88 201 VAL A N 1
ATOM 1576 C CA . VAL A 1 201 ? -9.574 9.238 -24.208 1.00 91.88 201 VAL A CA 1
ATOM 1577 C C . VAL A 1 201 ? -10.995 9.253 -23.644 1.00 91.88 201 VAL A C 1
ATOM 1579 O O . VAL A 1 201 ? -11.296 10.060 -22.764 1.00 91.88 201 VAL A O 1
ATOM 1582 N N . LEU A 1 202 ? -11.846 8.318 -24.075 1.00 91.19 202 LEU A N 1
ATOM 1583 C CA . LEU A 1 202 ? -13.222 8.209 -23.581 1.00 91.19 202 LEU A CA 1
ATOM 1584 C C . LEU A 1 202 ? -13.270 7.863 -22.085 1.00 91.19 202 LEU A C 1
ATOM 1586 O O . LEU A 1 202 ? -14.046 8.455 -21.335 1.00 91.19 202 LEU A O 1
ATOM 1590 N N . ALA A 1 203 ? -12.402 6.960 -21.616 1.00 88.50 203 ALA A N 1
ATOM 1591 C CA . ALA A 1 203 ? -12.300 6.642 -20.192 1.00 88.50 203 ALA A CA 1
ATOM 1592 C C . ALA A 1 203 ? -11.756 7.801 -19.349 1.00 88.50 203 ALA A C 1
ATOM 1594 O O . ALA A 1 203 ? -12.173 7.967 -18.204 1.00 88.50 203 ALA A O 1
ATOM 1595 N N . GLU A 1 204 ? -10.849 8.612 -19.895 1.00 88.94 204 GLU A N 1
ATOM 1596 C CA . GLU A 1 204 ? -10.340 9.817 -19.237 1.00 88.94 204 GLU A CA 1
ATOM 1597 C C . GLU A 1 204 ? -11.456 10.858 -19.072 1.00 88.94 204 GLU A C 1
ATOM 1599 O O . GLU A 1 204 ? -11.626 11.417 -17.987 1.00 88.94 204 GLU A O 1
ATOM 1604 N N . ALA A 1 205 ? -12.255 11.071 -20.122 1.00 89.38 205 ALA A N 1
ATOM 1605 C CA . ALA A 1 205 ? -13.418 11.953 -20.086 1.00 89.38 205 ALA A CA 1
ATOM 1606 C C . ALA A 1 205 ? -14.451 11.475 -19.052 1.00 89.38 205 ALA A C 1
ATOM 1608 O O . ALA A 1 205 ? -14.884 12.255 -18.203 1.00 89.38 205 ALA A O 1
ATOM 1609 N N . HIS A 1 206 ? -14.769 10.178 -19.048 1.00 88.62 206 HIS A N 1
ATOM 1610 C CA . HIS A 1 206 ? -15.706 9.602 -18.087 1.00 88.62 206 HIS A CA 1
ATOM 1611 C C . HIS A 1 206 ? -15.194 9.692 -16.637 1.00 88.62 206 HIS A C 1
ATOM 1613 O O . HIS A 1 206 ? -15.946 10.037 -15.723 1.00 88.62 206 HIS A O 1
ATOM 1619 N N . ALA A 1 207 ? -13.895 9.484 -16.410 1.00 87.75 207 ALA A N 1
ATOM 1620 C CA . ALA A 1 207 ? -13.299 9.634 -15.085 1.00 87.75 207 ALA A CA 1
ATOM 1621 C C . ALA A 1 207 ? -13.387 11.075 -14.561 1.00 87.75 207 ALA A C 1
ATOM 1623 O O . ALA A 1 207 ? -13.667 11.268 -13.379 1.00 87.75 207 ALA A O 1
ATOM 1624 N N . LYS A 1 208 ? -13.213 12.085 -15.427 1.00 88.56 208 LYS A N 1
ATOM 1625 C CA . LYS A 1 208 ? -13.411 13.496 -15.053 1.00 88.56 208 LYS A CA 1
ATOM 1626 C C . LYS A 1 208 ? -14.854 13.762 -14.624 1.00 88.56 208 LYS A C 1
ATOM 1628 O O . LYS A 1 208 ? -15.057 14.371 -13.578 1.00 88.56 208 LYS A O 1
ATOM 1633 N N . THR A 1 209 ? -15.839 13.238 -15.362 1.00 88.69 209 THR A N 1
ATOM 1634 C CA . THR A 1 209 ? -17.261 13.382 -14.992 1.00 88.69 209 THR A CA 1
ATOM 1635 C C . THR A 1 209 ? -17.601 12.688 -13.670 1.00 88.69 209 THR A C 1
ATOM 1637 O O . THR A 1 209 ? -18.319 13.242 -12.839 1.00 88.69 209 THR A O 1
ATOM 1640 N N . ALA A 1 210 ? -17.035 11.502 -13.430 1.00 85.44 210 ALA A N 1
ATOM 1641 C CA . ALA A 1 210 ? -17.246 10.755 -12.193 1.00 85.44 210 ALA A CA 1
ATOM 1642 C C . ALA A 1 210 ? -16.574 11.422 -10.982 1.00 85.44 210 ALA A C 1
ATOM 1644 O O . ALA A 1 210 ? -17.090 11.333 -9.869 1.00 85.44 210 ALA A O 1
ATOM 1645 N N . LEU A 1 211 ? -15.435 12.090 -11.194 1.00 87.75 211 LEU A N 1
ATOM 1646 C CA . LEU A 1 211 ? -14.748 12.858 -10.160 1.00 87.75 211 LEU A CA 1
ATOM 1647 C C . LEU A 1 211 ? -15.564 14.092 -9.760 1.00 87.75 211 LEU A C 1
ATOM 1649 O O . LEU A 1 211 ? -15.789 14.302 -8.575 1.00 87.75 211 LEU A O 1
ATOM 1653 N N . SER A 1 212 ? -16.077 14.856 -10.731 1.00 88.69 212 SER A N 1
ATOM 1654 C CA . SER A 1 212 ? -16.908 16.037 -10.449 1.00 88.69 212 SER A CA 1
ATOM 1655 C C . SER A 1 212 ? -18.236 15.707 -9.764 1.00 88.69 212 SER A C 1
ATOM 1657 O O . SER A 1 212 ? -18.768 16.535 -9.034 1.00 88.69 212 SER A O 1
ATOM 1659 N N . ALA A 1 213 ? -18.778 14.506 -9.984 1.00 89.44 213 ALA A N 1
ATOM 1660 C CA . ALA A 1 213 ? -20.040 14.076 -9.384 1.00 89.44 213 ALA A CA 1
ATOM 1661 C C . ALA A 1 213 ? -19.901 13.582 -7.930 1.00 89.44 213 ALA A C 1
ATOM 1663 O O . ALA A 1 213 ? -20.909 13.388 -7.254 1.00 89.44 213 ALA A O 1
ATOM 1664 N N . SER A 1 214 ? -18.679 13.341 -7.443 1.00 78.56 214 SER A N 1
ATOM 1665 C CA . SER A 1 214 ? -18.441 12.703 -6.147 1.00 78.56 214 SER A CA 1
ATOM 1666 C C . SER A 1 214 ? -17.658 13.612 -5.206 1.00 78.56 214 SER A C 1
ATOM 1668 O O . SER A 1 214 ? -16.478 13.860 -5.423 1.00 78.56 214 SER A O 1
ATOM 1670 N N . SER A 1 215 ? -18.263 13.994 -4.081 1.00 77.25 215 SER A N 1
ATOM 1671 C CA . SER A 1 215 ? -17.614 14.819 -3.050 1.00 77.25 215 SER A CA 1
ATOM 1672 C C . SER A 1 215 ? -16.482 14.113 -2.288 1.00 77.25 215 SER A C 1
ATOM 1674 O O . SER A 1 215 ? -15.679 14.777 -1.643 1.00 77.25 215 SER A O 1
ATOM 1676 N N . VAL A 1 216 ? -16.401 12.777 -2.355 1.00 75.88 216 VAL A N 1
ATOM 1677 C CA . VAL A 1 216 ? -15.467 11.964 -1.544 1.00 75.88 216 VAL A CA 1
ATOM 1678 C C . VAL A 1 216 ? -14.282 11.411 -2.355 1.00 75.88 216 VAL A C 1
ATOM 1680 O O . VAL A 1 216 ? -13.306 10.923 -1.788 1.00 75.88 216 VAL A O 1
ATOM 1683 N N . LYS A 1 217 ? -14.326 11.454 -3.694 1.00 75.69 217 LYS A N 1
ATOM 1684 C CA . LYS A 1 217 ? -13.300 10.802 -4.527 1.00 75.69 217 LYS A CA 1
ATOM 1685 C C . LYS A 1 217 ? -12.116 11.742 -4.738 1.00 75.69 217 LYS A C 1
ATOM 1687 O O . LYS A 1 217 ? -12.263 12.778 -5.367 1.00 75.69 217 LYS A O 1
ATOM 1692 N N . VAL A 1 218 ? -10.930 11.335 -4.285 1.00 70.94 218 VAL A N 1
ATOM 1693 C CA . VAL A 1 218 ? -9.672 12.062 -4.550 1.00 70.94 218 VAL A CA 1
ATOM 1694 C C . VAL A 1 218 ? -9.159 11.775 -5.969 1.00 70.94 218 VAL A C 1
ATOM 1696 O O . VAL A 1 218 ? -8.678 12.670 -6.655 1.00 70.94 218 VAL A O 1
ATOM 1699 N N . VAL A 1 219 ? -9.298 10.530 -6.447 1.00 76.00 219 VAL A N 1
ATOM 1700 C CA . VAL A 1 219 ? -8.925 10.109 -7.809 1.00 76.00 219 VAL A CA 1
ATOM 1701 C C . VAL A 1 219 ? -9.926 9.066 -8.316 1.00 76.00 219 VAL A C 1
ATOM 1703 O O . VAL A 1 219 ? -10.102 8.026 -7.689 1.00 76.00 219 VAL A O 1
ATOM 1706 N N . ALA A 1 220 ? -10.543 9.292 -9.480 1.00 78.06 220 ALA A N 1
ATOM 1707 C CA . ALA A 1 220 ? -11.503 8.367 -10.108 1.00 78.06 220 ALA A CA 1
ATOM 1708 C C . ALA A 1 220 ? -10.816 7.271 -10.957 1.00 78.06 220 ALA A C 1
ATOM 1710 O O . ALA A 1 220 ? -11.199 6.997 -12.099 1.00 78.06 220 ALA A O 1
ATOM 1711 N N . ALA A 1 221 ? -9.735 6.681 -10.438 1.00 76.06 221 ALA A N 1
ATOM 1712 C CA . ALA A 1 221 ? -8.972 5.651 -11.151 1.00 76.06 221 ALA A CA 1
ATOM 1713 C C . ALA A 1 221 ? -9.728 4.312 -11.246 1.00 76.06 221 ALA A C 1
ATOM 1715 O O . ALA A 1 221 ? -9.522 3.561 -12.200 1.00 76.06 221 ALA A O 1
ATOM 1716 N N . ASP A 1 222 ? -10.624 4.051 -10.292 1.00 78.81 222 ASP A N 1
ATOM 1717 C CA . ASP A 1 222 ? -11.514 2.888 -10.218 1.00 78.81 222 ASP A CA 1
ATOM 1718 C C . ASP A 1 222 ? -12.419 2.765 -11.453 1.00 78.81 222 ASP A C 1
ATOM 1720 O O . ASP A 1 222 ? -12.602 1.673 -11.992 1.00 78.81 222 ASP A O 1
ATOM 1724 N N . VAL A 1 223 ? -12.930 3.891 -11.955 1.00 82.19 223 VAL A N 1
ATOM 1725 C CA . VAL A 1 223 ? -13.874 3.905 -13.083 1.00 82.19 223 VAL A CA 1
ATOM 1726 C C . VAL A 1 223 ? -13.166 3.700 -14.427 1.00 82.19 223 VAL A C 1
ATOM 1728 O O . VAL A 1 223 ? -13.732 3.108 -15.348 1.00 82.19 223 VAL A O 1
ATOM 1731 N N . LYS A 1 224 ? -11.900 4.131 -14.548 1.00 82.50 224 LYS A N 1
ATOM 1732 C CA . LYS A 1 224 ? -11.145 4.081 -15.813 1.00 82.50 224 LYS A CA 1
ATOM 1733 C C . LYS A 1 224 ? -11.008 2.660 -16.352 1.00 82.50 224 LYS A C 1
ATOM 1735 O O . LYS A 1 224 ? -11.198 2.444 -17.545 1.00 82.50 224 LYS A O 1
ATOM 1740 N N . ALA A 1 225 ? -10.653 1.702 -15.497 1.00 81.06 225 ALA A N 1
ATOM 1741 C CA . ALA A 1 225 ? -10.430 0.321 -15.922 1.00 81.06 225 ALA A CA 1
ATOM 1742 C C . ALA A 1 225 ? -11.738 -0.345 -16.372 1.00 81.06 225 ALA A C 1
ATOM 1744 O O . ALA A 1 225 ? -11.797 -0.892 -17.472 1.00 81.06 225 ALA A O 1
ATOM 1745 N N . SER A 1 226 ? -12.796 -0.227 -15.567 1.00 86.38 226 SER A N 1
ATOM 1746 C CA . SER A 1 226 ? -14.115 -0.786 -15.880 1.00 86.38 226 SER A CA 1
ATOM 1747 C C . SER A 1 226 ? -14.679 -0.213 -17.179 1.00 86.38 226 SER A C 1
ATOM 1749 O O . SER A 1 226 ? -15.155 -0.959 -18.031 1.00 86.38 226 SER A O 1
ATOM 1751 N N . TYR A 1 227 ? -14.549 1.099 -17.384 1.00 88.94 227 TYR A N 1
ATOM 1752 C CA . TYR A 1 227 ? -15.045 1.750 -18.594 1.00 88.94 227 TYR A CA 1
ATOM 1753 C C . TYR A 1 227 ? -14.248 1.360 -19.846 1.00 88.94 227 TYR A C 1
ATOM 1755 O O . TYR A 1 227 ? -14.840 1.099 -20.891 1.00 88.94 227 TYR A O 1
ATOM 1763 N N . LYS A 1 228 ? -12.916 1.224 -19.737 1.00 87.94 228 LYS A N 1
ATOM 1764 C CA . LYS A 1 228 ? -12.080 0.687 -20.827 1.00 87.94 228 LYS A CA 1
ATOM 1765 C C . LYS A 1 228 ? -12.511 -0.721 -21.237 1.00 87.94 228 LYS A C 1
ATOM 1767 O O . LYS A 1 228 ? -12.531 -1.002 -22.428 1.00 87.94 228 LYS A O 1
ATOM 1772 N N . MET A 1 229 ? -12.872 -1.582 -20.281 1.00 86.88 229 MET A N 1
ATOM 1773 C CA . MET A 1 229 ? -13.355 -2.935 -20.582 1.00 86.88 229 MET A CA 1
ATOM 1774 C C . MET A 1 229 ? -14.675 -2.898 -21.354 1.00 86.88 229 MET A C 1
ATOM 1776 O O . MET A 1 229 ? -14.779 -3.535 -22.397 1.00 86.88 229 MET A O 1
ATOM 1780 N N . VAL A 1 230 ? -15.657 -2.117 -20.889 1.00 90.25 230 VAL A N 1
ATOM 1781 C CA . VAL A 1 230 ? -16.960 -1.979 -21.567 1.00 90.25 230 VAL A CA 1
ATOM 1782 C C . VAL A 1 230 ? -16.788 -1.443 -22.990 1.00 90.25 230 VAL A C 1
ATOM 1784 O O . VAL A 1 230 ? -17.338 -2.012 -23.928 1.00 90.25 230 VAL A O 1
ATOM 1787 N N . LEU A 1 231 ? -15.975 -0.397 -23.170 1.00 90.44 231 LEU A N 1
ATOM 1788 C CA . LEU A 1 231 ? -15.678 0.153 -24.493 1.00 90.44 231 LEU A CA 1
ATOM 1789 C C . LEU A 1 231 ? -14.971 -0.858 -25.396 1.00 90.44 231 LEU A C 1
ATOM 1791 O O . LEU A 1 231 ? -15.344 -0.990 -26.557 1.00 90.44 231 LEU A O 1
ATOM 1795 N N . ALA A 1 232 ? -13.986 -1.593 -24.876 1.00 87.69 232 ALA A N 1
ATOM 1796 C CA . ALA A 1 232 ? -13.278 -2.607 -25.648 1.00 87.69 232 ALA A CA 1
ATOM 1797 C C . ALA A 1 232 ? -14.224 -3.718 -26.132 1.00 87.69 232 ALA A C 1
ATOM 1799 O O . ALA A 1 232 ? -14.131 -4.114 -27.290 1.00 87.69 232 ALA A O 1
ATOM 1800 N N . PHE A 1 233 ? -15.176 -4.163 -25.301 1.00 91.50 233 PHE A N 1
ATOM 1801 C CA . PHE A 1 233 ? -16.177 -5.165 -25.693 1.00 91.50 233 PHE A CA 1
ATOM 1802 C C . PHE A 1 233 ? -17.081 -4.719 -26.849 1.00 91.50 233 PHE A C 1
ATOM 1804 O O . PHE A 1 233 ? -17.590 -5.574 -27.565 1.00 91.50 233 PHE A O 1
ATOM 1811 N N . VAL A 1 234 ? -17.273 -3.413 -27.049 1.00 91.00 234 VAL A N 1
ATOM 1812 C CA . VAL A 1 234 ? -18.105 -2.874 -28.137 1.00 91.00 234 VAL A CA 1
ATOM 1813 C C . VAL A 1 234 ? -17.261 -2.498 -29.353 1.00 91.00 234 VAL A C 1
ATOM 1815 O O . VAL A 1 234 ? -17.585 -2.877 -30.474 1.00 91.00 234 VAL A O 1
ATOM 1818 N N . ILE A 1 235 ? -16.166 -1.765 -29.147 1.00 89.75 235 ILE A N 1
ATOM 1819 C CA . ILE A 1 235 ? -15.353 -1.198 -30.229 1.00 89.75 235 ILE A CA 1
ATOM 1820 C C . ILE A 1 235 ? -14.547 -2.288 -30.938 1.00 89.75 235 ILE A C 1
ATOM 1822 O O . ILE A 1 235 ? -14.441 -2.251 -32.160 1.00 89.75 235 ILE A O 1
ATOM 1826 N N . VAL A 1 236 ? -13.995 -3.265 -30.205 1.00 89.94 236 VAL A N 1
ATOM 1827 C CA . VAL A 1 236 ? -13.156 -4.310 -30.812 1.00 89.94 236 VAL A CA 1
ATOM 1828 C C . VAL A 1 236 ? -13.954 -5.133 -31.834 1.00 89.94 236 VAL A C 1
ATOM 1830 O O . VAL A 1 236 ? -13.537 -5.144 -32.989 1.00 89.94 236 VAL A O 1
ATOM 1833 N N . PRO A 1 237 ? -15.112 -5.749 -31.511 1.00 91.50 237 PRO A N 1
ATOM 1834 C CA . PRO A 1 237 ? -15.871 -6.505 -32.511 1.00 91.50 237 PRO A CA 1
ATOM 1835 C C . PRO A 1 237 ? -16.300 -5.656 -33.709 1.00 91.50 237 PRO A C 1
ATOM 1837 O O . PRO A 1 237 ? -16.281 -6.140 -34.831 1.00 91.50 237 PRO A O 1
ATOM 1840 N N . LEU A 1 238 ? -16.653 -4.388 -33.482 1.00 90.00 238 LEU A N 1
ATOM 1841 C CA . LEU A 1 238 ? -17.146 -3.489 -34.526 1.00 90.00 238 LEU A CA 1
ATOM 1842 C C . LEU A 1 238 ? -16.038 -3.115 -35.522 1.00 90.00 238 LEU A C 1
ATOM 1844 O O . LEU A 1 238 ? -16.261 -3.151 -36.727 1.00 90.00 238 LEU A O 1
ATOM 1848 N N . VAL A 1 239 ? -14.829 -2.827 -35.029 1.00 87.25 239 VAL A N 1
ATOM 1849 C CA . VAL A 1 239 ? -13.664 -2.544 -35.882 1.00 87.25 239 VAL A CA 1
ATOM 1850 C C . VAL A 1 239 ? -13.220 -3.797 -36.637 1.00 87.25 239 VAL A C 1
ATOM 1852 O O . VAL A 1 239 ? -12.967 -3.712 -37.831 1.00 87.25 239 VAL A O 1
ATOM 1855 N N . PHE A 1 240 ? -13.174 -4.961 -35.982 1.00 86.56 240 PHE A N 1
ATOM 1856 C CA . PHE A 1 240 ? -12.789 -6.218 -36.639 1.00 86.56 240 PHE A CA 1
ATOM 1857 C C . PHE A 1 240 ? -13.855 -6.772 -37.593 1.00 86.56 240 PHE A C 1
ATOM 1859 O O . PHE A 1 240 ? -13.516 -7.560 -38.461 1.00 86.56 240 PHE A O 1
ATOM 1866 N N . ALA A 1 241 ? -15.125 -6.389 -37.446 1.00 87.31 241 ALA A N 1
ATOM 1867 C CA . ALA A 1 241 ? -16.170 -6.715 -38.417 1.00 87.31 241 ALA A CA 1
ATOM 1868 C C . ALA A 1 241 ? -16.167 -5.774 -39.636 1.00 87.31 241 ALA A C 1
ATOM 1870 O O . ALA A 1 241 ? -16.768 -6.102 -40.655 1.00 87.31 241 ALA A O 1
ATOM 1871 N N . ALA A 1 242 ? -15.542 -4.597 -39.518 1.00 78.62 242 ALA A N 1
ATOM 1872 C CA . ALA A 1 242 ? -15.461 -3.589 -40.574 1.00 78.62 242 ALA A CA 1
ATOM 1873 C C . ALA A 1 242 ? -14.165 -3.661 -41.407 1.00 78.62 242 ALA A C 1
ATOM 1875 O O . ALA A 1 242 ? -14.095 -3.020 -42.456 1.00 78.62 242 ALA A O 1
ATOM 1876 N N . VAL A 1 243 ? -13.155 -4.396 -40.928 1.00 72.44 243 VAL A N 1
ATOM 1877 C CA . VAL A 1 243 ? -11.869 -4.680 -41.596 1.00 72.44 243 VAL A CA 1
ATOM 1878 C C . VAL A 1 243 ? -11.921 -6.070 -42.212 1.00 72.44 243 VAL A C 1
ATOM 1880 O O . VAL A 1 243 ? -11.472 -6.202 -43.370 1.00 72.44 243 VAL A O 1
#